Protein AF-0000000076750210 (afdb_homodimer)

InterPro domains:
  IPR011944 Steroid delta5-4-isomerase [TIGR02246] (4-129)
  IPR027843 Domain of unknown function DUF4440 [PF14534] (8-119)
  IPR032710 NTF2-like domain superfamily [SSF54427] (1-130)

Organism: NCBI:txid927661

Sequence (326 aa):
MDTDDQAITELFDRLKQAWTDNDAEEYGACFTEDSDYVSYDGTRAIGREPMQRAHDDLFRGVLVGSALVGEIESIRYLCPEVAVVHGTASVLMPWRSVLPKRRSSRQTLVVVRTSEGWRFTALHNGRVRPVAIPAPDSVPSRMARSMGSVARAVGIGRGAVPGMDTDDQAITELFDRLKQAWTDNDAEEYGACFTEDSDYVSYDGTRAIGREPMQRAHDDLFRGVLVGSALVGEIESIRYLCPEVAVVHGTASVLMPWRSVLPKRRSSRQTLVVVRTSEGWRFTALHNGRVRPVAIPAPDSVPSRMARSMGSVARAVGIGRGAVPG

Secondary structure (DSSP, 8-state):
--HHHHHHHHHHHHHHHHHHTT-HHHHHHTEEEEEEEE-TTS-EEESHHHHHHHHHHHHHTTTTT-EEEEEEEEEEEEETTEEEEEEEEEEE-TT-SS--GGG-EEEEEEEEEETTEEEEEEEEEEE----PPPPTTSHHHHHHHHHHHHHHHHT-SGGGS--/--HHHHHHHHHHHHHHHHHHTT-HHHHHHTEEEEEEEE-TTS-EEESHHHHHHHHHHHHHTTTTT-EEEEEEEEEEEEETTEEEEEEEEEEE-TT-SS--GGG-EEEEEEEEEETTEEEEEEEEEEE----PPPPTTSHHHHHHHHHHHHHHHHT-SGGGS--

Solvent-accessible surface area (backbone atoms only — not comparable to full-atom values): 16236 Å² total; per-residue (Å²): 123,60,71,64,56,50,53,51,51,50,48,52,51,48,38,31,46,18,44,37,66,51,34,28,67,59,35,32,65,46,36,36,69,78,14,37,42,31,40,55,32,33,48,72,30,78,21,28,63,59,44,25,52,53,44,39,41,35,30,64,4,66,43,33,68,19,32,47,46,69,49,79,74,46,79,47,72,81,48,99,49,33,32,44,33,36,29,40,39,32,68,34,44,29,68,32,57,64,71,58,76,85,55,31,24,30,34,45,33,34,35,34,60,50,98,90,42,71,27,35,42,32,36,40,32,10,42,44,56,76,72,86,74,70,49,42,84,32,68,66,12,49,49,35,46,51,46,33,53,50,17,60,73,70,72,45,17,50,84,63,50,79,129,123,60,72,64,56,50,53,51,49,50,46,52,50,48,37,31,47,17,44,37,66,51,32,29,66,59,35,32,67,44,36,36,70,77,13,37,41,31,41,54,31,33,48,71,29,79,21,26,62,60,44,23,51,54,44,38,42,36,28,63,3,65,43,36,68,19,31,48,47,69,49,79,74,47,79,46,72,80,48,100,50,33,30,44,33,36,30,40,38,33,68,36,45,27,67,33,59,63,72,57,75,83,54,30,24,31,34,47,31,34,36,35,60,49,99,92,42,72,26,36,41,31,38,39,31,12,43,44,54,77,72,87,76,68,49,42,86,33,70,68,13,49,48,35,47,52,47,34,52,51,17,60,73,71,71,47,18,50,83,62,50,78,129

Nearest PDB structures (foldseek):
  3cu3-assembly1_A-2  TM=7.709E-01  e=4.634E-14  Nostoc punctiforme PCC 73102
  4ovm-assembly1_A  TM=9.529E-01  e=3.655E-11  Streptomyces carzinostaticus subsp. neocarzinostaticus
  4i4k-assembly1_B  TM=9.149E-01  e=3.655E-11  Streptomyces globisporus C-1027
  4ovm-assembly4_G  TM=9.532E-01  e=4.561E-10  Streptomyces carzinostaticus subsp. neocarzinostaticus
  4ovm-assembly5_I  TM=9.377E-01  e=1.124E-09  Streptomyces carzinostaticus subsp. neocarzinostaticus

pLDDT: mean 93.05, std 11.16, range [31.69, 98.94]

Structure (mmCIF, N/CA/C/O backbone):
data_AF-0000000076750210-model_v1
#
loop_
_entity.id
_entity.type
_entity.pdbx_description
1 polymer 'DUF4440 domain-containing protein'
#
loop_
_atom_site.group_PDB
_atom_site.id
_atom_site.type_symbol
_atom_site.label_atom_id
_atom_site.label_alt_id
_atom_site.label_comp_id
_atom_site.label_asym_id
_atom_site.label_entity_id
_atom_site.label_seq_id
_atom_site.pdbx_PDB_ins_code
_atom_site.Cartn_x
_atom_site.Cartn_y
_atom_site.Cartn_z
_atom_site.occupancy
_atom_site.B_iso_or_equiv
_atom_site.auth_seq_id
_atom_site.auth_comp_id
_atom_site.auth_asym_id
_atom_site.auth_atom_id
_atom_site.pdbx_PDB_model_num
ATOM 1 N N . MET A 1 1 ? 19.422 3.504 19.438 1 53.78 1 MET A N 1
ATOM 2 C CA . MET A 1 1 ? 18.906 3.561 18.078 1 53.78 1 MET A CA 1
ATOM 3 C C . MET A 1 1 ? 19.953 4.102 17.109 1 53.78 1 MET A C 1
ATOM 5 O O . MET A 1 1 ? 20.688 5.039 17.438 1 53.78 1 MET A O 1
ATOM 9 N N . ASP A 1 2 ? 20.516 3.305 15.969 1 76.12 2 ASP A N 1
ATOM 10 C CA . ASP A 1 2 ? 21.422 3.799 14.93 1 76.12 2 ASP A CA 1
ATOM 11 C C . ASP A 1 2 ? 20.984 5.184 14.445 1 76.12 2 ASP A C 1
ATOM 13 O O . ASP A 1 2 ? 19.812 5.52 14.484 1 76.12 2 ASP A O 1
ATOM 17 N N . THR A 1 3 ? 21.922 6.039 14.5 1 89.25 3 THR A N 1
ATOM 18 C CA . THR A 1 3 ? 21.75 7.426 14.094 1 89.25 3 THR A CA 1
ATOM 19 C C . THR A 1 3 ? 20.781 7.523 12.906 1 89.25 3 THR A C 1
ATOM 21 O O . THR A 1 3 ? 19.922 8.406 12.867 1 89.25 3 THR A O 1
ATOM 24 N N . ASP A 1 4 ? 20.812 6.578 12.117 1 95.75 4 ASP A N 1
ATOM 25 C CA . ASP A 1 4 ? 19.938 6.609 10.945 1 95.75 4 ASP A CA 1
ATOM 26 C C . ASP A 1 4 ? 18.5 6.227 11.32 1 95.75 4 ASP A C 1
ATOM 28 O O . ASP A 1 4 ? 17.547 6.816 10.82 1 95.75 4 ASP A O 1
ATOM 32 N N . ASP A 1 5 ? 18.312 5.316 12.234 1 97.44 5 ASP A N 1
ATOM 33 C CA . ASP A 1 5 ? 16.984 4.961 12.719 1 97.44 5 ASP A CA 1
ATOM 34 C C . ASP A 1 5 ? 16.312 6.152 13.391 1 97.44 5 ASP A C 1
ATOM 36 O O . ASP A 1 5 ? 15.117 6.391 13.188 1 97.44 5 ASP A O 1
ATOM 40 N N . GLN A 1 6 ? 17 6.836 14.188 1 97.62 6 GLN A N 1
ATOM 41 C C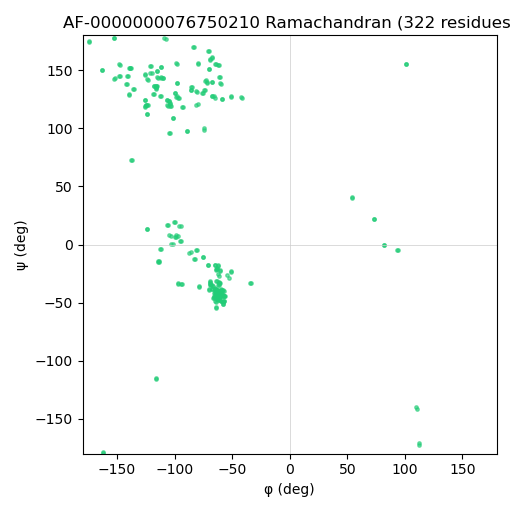A . GLN A 1 6 ? 16.469 8.016 14.859 1 97.62 6 GLN A CA 1
ATOM 42 C C . GLN A 1 6 ? 16.078 9.086 13.852 1 97.62 6 GLN A C 1
ATOM 44 O O . GLN A 1 6 ? 15.023 9.711 13.984 1 97.62 6 GLN A O 1
ATOM 49 N N . ALA A 1 7 ? 16.938 9.305 12.852 1 98.25 7 ALA A N 1
ATOM 50 C CA . ALA A 1 7 ? 16.656 10.32 11.828 1 98.25 7 ALA A CA 1
ATOM 51 C C . ALA A 1 7 ? 15.398 9.969 11.047 1 98.25 7 ALA A C 1
ATOM 53 O O . ALA A 1 7 ? 14.594 10.852 10.734 1 98.25 7 ALA A O 1
ATOM 54 N N . ILE A 1 8 ? 15.18 8.688 10.734 1 98.69 8 ILE A N 1
ATOM 55 C CA . ILE A 1 8 ? 14 8.242 10 1 98.69 8 ILE A CA 1
ATOM 56 C C . ILE A 1 8 ? 12.766 8.383 10.883 1 98.69 8 ILE A C 1
ATOM 58 O O . ILE A 1 8 ? 11.703 8.812 10.422 1 98.69 8 ILE A O 1
ATOM 62 N N . THR A 1 9 ? 12.922 8.07 12.172 1 98.56 9 THR A N 1
ATOM 63 C CA . THR A 1 9 ? 11.82 8.234 13.117 1 98.56 9 THR A CA 1
ATOM 64 C C . THR A 1 9 ? 11.43 9.703 13.242 1 98.56 9 THR A C 1
ATOM 66 O O . THR A 1 9 ? 10.242 10.031 13.266 1 98.56 9 THR A O 1
ATOM 69 N N . GLU A 1 10 ? 12.398 10.531 13.305 1 98.38 10 GLU A N 1
ATOM 70 C CA . GLU A 1 10 ? 12.133 11.969 13.375 1 98.38 10 GLU A CA 1
ATOM 71 C C . GLU A 1 10 ? 11.453 12.477 12.109 1 98.38 10 GLU A C 1
ATOM 73 O O . GLU A 1 10 ? 10.617 13.375 12.164 1 98.38 10 GLU A O 1
ATOM 78 N N . LEU A 1 11 ? 11.859 11.953 10.953 1 98.81 11 LEU A N 1
ATOM 79 C CA . LEU A 1 11 ? 11.195 12.281 9.695 1 98.81 11 LEU A CA 1
ATOM 80 C C . LEU A 1 11 ? 9.719 11.906 9.75 1 98.81 11 LEU A C 1
ATOM 82 O O . LEU A 1 11 ? 8.859 12.695 9.328 1 98.81 11 LEU A O 1
ATOM 86 N N . PHE A 1 12 ? 9.453 10.727 10.266 1 98.81 12 PHE A N 1
ATOM 87 C CA . PHE A 1 12 ? 8.07 10.281 10.398 1 98.81 12 PHE A CA 1
ATOM 88 C C . PHE A 1 12 ? 7.305 11.172 11.367 1 98.81 12 PHE A C 1
ATOM 90 O O . PHE A 1 12 ? 6.148 11.523 11.109 1 98.81 12 PHE A O 1
ATOM 97 N N . ASP A 1 13 ? 7.922 11.57 12.43 1 98.69 13 ASP A N 1
ATOM 98 C CA . ASP A 1 13 ? 7.309 12.477 13.391 1 98.69 13 ASP A CA 1
ATOM 99 C C . ASP A 1 13 ? 7.027 13.844 12.758 1 98.69 13 ASP A C 1
ATOM 101 O O . ASP A 1 13 ? 5.992 14.453 13.031 1 98.69 13 ASP A O 1
ATOM 105 N N . ARG A 1 14 ? 7.945 14.312 11.93 1 98.75 14 ARG A N 1
ATOM 106 C CA . ARG A 1 14 ? 7.742 15.57 11.219 1 98.75 14 ARG A CA 1
ATOM 107 C C . ARG A 1 14 ? 6.547 15.484 10.281 1 98.75 14 ARG A C 1
ATOM 109 O O . ARG A 1 14 ? 5.773 16.438 10.164 1 98.75 14 ARG A O 1
ATOM 116 N N . LEU A 1 15 ? 6.426 14.367 9.617 1 98.88 15 LEU A N 1
ATOM 117 C CA . LEU A 1 15 ? 5.285 14.148 8.734 1 98.88 15 LEU A CA 1
ATOM 118 C C . LEU A 1 15 ? 3.975 14.234 9.516 1 98.88 15 LEU A C 1
ATOM 120 O O . LEU A 1 15 ? 3.043 14.922 9.094 1 98.88 15 LEU A O 1
ATOM 124 N N . LYS A 1 16 ? 3.941 13.523 10.633 1 98.62 16 LYS A N 1
ATOM 125 C CA . LYS A 1 16 ? 2.748 13.531 11.477 1 98.62 16 LYS A CA 1
ATOM 126 C C . LYS A 1 16 ? 2.432 14.945 11.969 1 98.62 16 LYS A C 1
ATOM 128 O O . LYS A 1 16 ? 1.272 15.359 11.961 1 98.62 16 LYS A O 1
ATOM 133 N N . GLN A 1 17 ? 3.447 15.617 12.375 1 98.62 17 GLN A N 1
ATOM 134 C CA . GLN A 1 17 ? 3.254 16.969 12.883 1 98.62 17 GLN A CA 1
ATOM 135 C C . GLN A 1 17 ? 2.768 17.906 11.781 1 98.62 17 GLN A C 1
ATOM 137 O O . GLN A 1 17 ? 1.896 18.75 12.023 1 98.62 17 GLN A O 1
ATOM 142 N N . ALA A 1 18 ? 3.389 17.828 10.602 1 98.81 18 ALA A N 1
ATOM 143 C CA . ALA A 1 18 ? 2.969 18.656 9.484 1 98.81 18 ALA A CA 1
ATOM 144 C C . ALA A 1 18 ? 1.492 18.438 9.164 1 98.81 18 ALA A C 1
ATOM 146 O O . ALA A 1 18 ? 0.762 19.391 8.891 1 98.81 18 ALA A O 1
ATOM 147 N N . TRP A 1 19 ? 1.043 17.188 9.141 1 98.69 19 TRP A N 1
ATOM 148 C CA . TRP A 1 19 ? -0.373 16.875 8.961 1 98.69 19 TRP A CA 1
ATOM 149 C C . TRP A 1 19 ? -1.211 17.531 10.055 1 98.69 19 TRP A C 1
ATOM 151 O O . TRP A 1 19 ? -2.209 18.203 9.773 1 98.69 19 TRP A O 1
ATOM 161 N N . THR A 1 20 ? -0.804 17.312 11.266 1 97.81 20 THR A N 1
ATOM 162 C CA . THR A 1 20 ? -1.547 17.797 12.422 1 97.81 20 THR A CA 1
ATOM 163 C C . THR A 1 20 ? -1.638 19.312 12.414 1 97.81 20 THR A C 1
ATOM 165 O O . THR A 1 20 ? -2.643 19.891 12.844 1 97.81 20 THR A O 1
ATOM 168 N N . ASP A 1 21 ? -0.634 19.906 11.914 1 98.06 21 ASP A N 1
ATOM 169 C CA . ASP A 1 21 ? -0.621 21.359 11.773 1 98.06 21 ASP A CA 1
ATOM 170 C C . ASP A 1 21 ? -1.401 21.797 10.531 1 98.06 21 ASP A C 1
ATOM 172 O O . ASP A 1 21 ? -1.558 23 10.281 1 98.06 21 ASP A O 1
ATOM 176 N N . ASN A 1 22 ? -1.86 20.828 9.75 1 98.12 22 ASN A N 1
ATOM 177 C CA . ASN A 1 22 ? -2.52 21.078 8.477 1 98.12 22 ASN A CA 1
ATOM 178 C C . ASN A 1 22 ? -1.658 21.953 7.562 1 98.12 22 ASN A C 1
ATOM 180 O O . ASN A 1 22 ? -2.154 22.891 6.949 1 98.12 22 ASN A O 1
ATOM 184 N N . ASP A 1 23 ? -0.355 21.672 7.566 1 98.69 23 ASP A N 1
ATOM 185 C CA . ASP A 1 23 ? 0.646 22.391 6.781 1 98.69 23 ASP A CA 1
ATOM 186 C C . ASP A 1 23 ? 1.088 21.562 5.574 1 98.69 23 ASP A C 1
ATOM 188 O O . ASP A 1 23 ? 2.041 20.781 5.664 1 98.69 23 ASP A O 1
ATOM 192 N N . ALA A 1 24 ? 0.477 21.812 4.426 1 98.75 24 ALA A N 1
ATOM 193 C CA . ALA A 1 24 ? 0.713 21.016 3.227 1 98.75 24 ALA A CA 1
ATOM 194 C C . ALA A 1 24 ? 2.141 21.203 2.719 1 98.75 24 ALA A C 1
ATOM 196 O O . ALA A 1 24 ? 2.736 20.266 2.176 1 98.75 24 ALA A O 1
ATOM 197 N N . GLU A 1 25 ? 2.664 22.344 2.838 1 98.75 25 GLU A N 1
ATOM 198 C CA . GLU A 1 25 ? 4.027 22.609 2.387 1 98.75 25 GLU A CA 1
ATOM 199 C C . GLU A 1 25 ? 5.043 21.797 3.189 1 98.75 25 GLU A C 1
ATOM 201 O O . GLU A 1 25 ? 5.914 21.141 2.617 1 98.75 25 GLU A O 1
ATOM 206 N N . GLU A 1 26 ? 4.922 21.844 4.527 1 98.75 26 GLU A N 1
ATOM 207 C CA . GLU A 1 26 ? 5.816 21.062 5.375 1 98.75 26 GLU A CA 1
ATOM 208 C C . GLU A 1 26 ? 5.602 19.562 5.172 1 98.75 26 GLU A C 1
ATOM 210 O O . GLU A 1 26 ? 6.555 18.781 5.234 1 98.75 26 GLU A O 1
ATOM 215 N N . TYR A 1 27 ? 4.316 19.203 4.984 1 98.88 27 TYR A N 1
ATOM 216 C CA . TYR A 1 27 ? 4.023 17.797 4.68 1 98.88 27 TYR A CA 1
ATOM 217 C C . TYR A 1 27 ? 4.758 17.359 3.424 1 98.88 27 TYR A C 1
ATOM 219 O O . TYR A 1 27 ? 5.445 16.328 3.434 1 98.88 27 TYR A O 1
ATOM 227 N N . GLY A 1 28 ? 4.672 18.109 2.377 1 98.88 28 GLY A N 1
ATOM 228 C CA . GLY A 1 28 ? 5.352 17.828 1.125 1 98.88 28 GLY A CA 1
ATOM 229 C C . GLY A 1 28 ? 6.863 17.812 1.258 1 98.88 28 GLY A C 1
ATOM 230 O O . GLY A 1 28 ? 7.547 17.031 0.598 1 98.88 28 GLY A O 1
ATOM 231 N N . ALA A 1 29 ? 7.406 18.656 2.102 1 98.69 29 ALA A N 1
ATOM 232 C CA . ALA A 1 29 ? 8.844 18.812 2.271 1 98.69 29 ALA A CA 1
ATOM 233 C C . ALA A 1 29 ? 9.469 17.531 2.826 1 98.69 29 ALA A C 1
ATOM 235 O O . ALA A 1 29 ? 10.688 17.359 2.773 1 98.69 29 ALA A O 1
ATOM 236 N N . CYS A 1 30 ? 8.68 16.672 3.385 1 98.88 30 CYS A N 1
ATOM 237 C CA . CYS A 1 30 ? 9.172 15.406 3.902 1 98.88 30 CYS A CA 1
ATOM 238 C C . CYS A 1 30 ? 9.453 14.43 2.766 1 98.88 30 CYS A C 1
ATOM 240 O O . CYS A 1 30 ? 10.07 13.383 2.979 1 98.88 30 CYS A O 1
ATOM 242 N N . PHE A 1 31 ? 9.008 14.781 1.527 1 98.88 31 PHE A N 1
ATOM 243 C CA . PHE A 1 31 ? 9.094 13.875 0.387 1 98.88 31 PHE A CA 1
ATOM 244 C C . PHE A 1 31 ? 10.102 14.391 -0.636 1 98.88 31 PHE A C 1
ATOM 246 O O . PHE A 1 31 ? 10.367 15.586 -0.706 1 98.88 31 PHE A O 1
ATOM 253 N N . THR A 1 32 ? 10.695 13.484 -1.402 1 98.88 32 THR A N 1
ATOM 254 C CA . THR A 1 32 ? 11.492 13.891 -2.553 1 98.88 32 THR A CA 1
ATOM 255 C C . THR A 1 32 ? 10.609 14.5 -3.637 1 98.88 32 THR A C 1
ATOM 257 O O . THR A 1 32 ? 9.398 14.258 -3.67 1 98.88 32 THR A O 1
ATOM 260 N N . GLU A 1 33 ? 11.195 15.242 -4.531 1 98.44 33 GLU A N 1
ATOM 261 C CA . GLU A 1 33 ? 10.445 15.891 -5.602 1 98.44 33 GLU A CA 1
ATOM 262 C C . GLU A 1 33 ? 9.781 14.875 -6.516 1 98.44 33 GLU A C 1
ATOM 264 O O . GLU A 1 33 ? 8.68 15.102 -7.016 1 98.44 33 GLU A O 1
ATOM 269 N N . ASP A 1 34 ? 10.383 13.711 -6.691 1 98.38 34 ASP A N 1
ATOM 270 C CA . ASP A 1 34 ? 9.891 12.695 -7.617 1 98.38 34 ASP A CA 1
ATOM 271 C C . ASP A 1 34 ? 9.125 11.609 -6.875 1 98.38 34 ASP A C 1
ATOM 273 O O . ASP A 1 34 ? 8.969 10.492 -7.383 1 98.38 34 ASP A O 1
ATOM 277 N N . SER A 1 35 ? 8.672 11.867 -5.699 1 98.75 35 SER A N 1
ATOM 278 C CA . SER A 1 35 ? 8.023 10.875 -4.844 1 98.75 35 SER A CA 1
ATOM 279 C C . SER A 1 35 ? 6.746 10.344 -5.484 1 98.75 35 SER A C 1
ATOM 281 O O . SER A 1 35 ? 6.168 10.992 -6.359 1 98.75 35 SER A O 1
ATOM 283 N N . ASP A 1 36 ? 6.367 9.141 -5.113 1 98.62 36 ASP A N 1
ATOM 284 C CA . ASP A 1 36 ? 5.102 8.492 -5.434 1 98.62 36 ASP A CA 1
ATOM 285 C C . ASP A 1 36 ? 4.234 8.328 -4.188 1 98.62 36 ASP A C 1
ATOM 287 O O . ASP A 1 36 ? 4.688 7.773 -3.182 1 98.62 36 ASP A O 1
ATOM 291 N N . TYR A 1 37 ? 3.035 8.781 -4.277 1 98.75 37 TYR A N 1
ATOM 292 C CA . TYR A 1 37 ? 2.119 8.727 -3.143 1 98.75 37 TYR A CA 1
ATOM 293 C C . TYR A 1 37 ? 0.836 7.988 -3.514 1 98.75 37 TYR A C 1
ATOM 295 O O . TYR A 1 37 ? 0.043 8.484 -4.32 1 98.75 37 TYR A O 1
ATOM 303 N N . VAL A 1 38 ? 0.617 6.82 -2.924 1 98.75 38 VAL A N 1
ATOM 304 C CA . VAL A 1 38 ? -0.606 6.055 -3.133 1 98.75 38 VAL A CA 1
ATOM 305 C C . VAL A 1 38 ? -1.512 6.184 -1.909 1 98.75 38 VAL A C 1
ATOM 307 O O . VAL A 1 38 ? -1.136 5.781 -0.806 1 98.75 38 VAL A O 1
ATOM 310 N N . SER A 1 39 ? -2.705 6.672 -2.121 1 97.62 39 SER A N 1
ATOM 311 C CA . SER A 1 39 ? -3.678 6.891 -1.055 1 97.62 39 SER A CA 1
ATOM 312 C C . SER A 1 39 ? -4.449 5.613 -0.739 1 97.62 39 SER A C 1
ATOM 314 O O . SER A 1 39 ? -4.355 4.629 -1.476 1 97.62 39 SER A O 1
ATOM 316 N N . TYR A 1 40 ? -5.199 5.676 0.362 1 95.31 40 TYR A N 1
ATOM 317 C CA . TYR A 1 40 ? -5.941 4.52 0.853 1 95.31 40 TYR A CA 1
ATOM 318 C C . TYR A 1 40 ? -6.949 4.039 -0.182 1 95.31 40 TYR A C 1
ATOM 320 O O . TYR A 1 40 ? -7.371 2.881 -0.157 1 95.31 40 TYR A O 1
ATOM 328 N N . ASP A 1 41 ? -7.367 4.914 -1.1 1 95.56 41 ASP A N 1
ATOM 329 C CA . ASP A 1 41 ? -8.391 4.57 -2.084 1 95.56 41 ASP A CA 1
ATOM 330 C C . ASP A 1 41 ? -7.754 4.098 -3.391 1 95.56 41 ASP A C 1
ATOM 332 O O . ASP A 1 41 ? -8.445 3.949 -4.402 1 95.56 41 ASP A O 1
ATOM 336 N N . GLY A 1 42 ? -6.414 4.023 -3.406 1 96.62 42 GLY A N 1
ATOM 337 C CA . GLY A 1 42 ? -5.707 3.451 -4.543 1 96.62 42 GLY A CA 1
ATOM 338 C C . GLY A 1 42 ? -5.277 4.492 -5.559 1 96.62 42 GLY A C 1
ATOM 339 O O . GLY A 1 42 ? -4.605 4.168 -6.539 1 96.62 42 GLY A O 1
ATOM 340 N N . THR A 1 43 ? -5.652 5.746 -5.371 1 97 43 THR A N 1
ATOM 341 C CA . THR A 1 43 ? -5.18 6.793 -6.27 1 97 43 THR A CA 1
ATOM 342 C C . THR A 1 43 ? -3.688 7.047 -6.066 1 97 43 THR A C 1
ATOM 344 O O . THR A 1 43 ? -3.16 6.828 -4.973 1 97 43 THR A O 1
ATOM 347 N N . ARG A 1 44 ? -3.072 7.473 -7.129 1 98.19 44 ARG A N 1
ATOM 348 C CA . ARG A 1 44 ? -1.631 7.695 -7.109 1 98.19 44 ARG A CA 1
ATOM 349 C C . ARG A 1 44 ? -1.29 9.109 -7.566 1 98.19 44 ARG A C 1
ATOM 351 O O . ARG A 1 44 ? -1.747 9.555 -8.625 1 98.19 44 ARG A O 1
ATOM 358 N N . ALA A 1 45 ? -0.565 9.82 -6.719 1 98.31 45 ALA A N 1
ATOM 359 C CA . ALA A 1 45 ? 0.072 11.078 -7.117 1 98.31 45 ALA A CA 1
ATOM 360 C C . ALA A 1 45 ? 1.53 10.852 -7.504 1 98.31 45 ALA A C 1
ATOM 362 O O . ALA A 1 45 ? 2.295 10.25 -6.746 1 98.31 45 ALA A O 1
ATOM 363 N N . ILE A 1 46 ? 1.886 11.312 -8.719 1 98.38 46 ILE A N 1
ATOM 364 C CA . ILE A 1 46 ? 3.25 11.18 -9.219 1 98.38 46 ILE A CA 1
ATOM 365 C C . ILE A 1 46 ? 3.98 12.516 -9.07 1 98.38 46 ILE A C 1
ATOM 367 O O . ILE A 1 46 ? 3.668 13.484 -9.773 1 98.38 46 ILE A O 1
ATOM 371 N N . GLY A 1 47 ? 4.902 12.547 -8.141 1 98.5 47 GLY A N 1
ATOM 372 C CA . GLY A 1 47 ? 5.609 13.773 -7.812 1 98.5 47 GLY A CA 1
ATOM 373 C C . GLY A 1 47 ? 5.094 14.438 -6.555 1 98.5 47 GLY A C 1
ATOM 374 O O . GLY A 1 47 ? 3.92 14.289 -6.203 1 98.5 47 GLY A O 1
ATOM 375 N N . ARG A 1 48 ? 5.953 15.219 -5.918 1 98.69 48 ARG A N 1
ATOM 376 C CA . ARG A 1 48 ? 5.641 15.922 -4.68 1 98.69 48 ARG A CA 1
ATOM 377 C C . ARG A 1 48 ? 4.547 16.969 -4.906 1 98.69 48 ARG A C 1
ATOM 379 O O . ARG A 1 48 ? 3.637 17.109 -4.086 1 98.69 48 ARG A O 1
ATOM 386 N N . GLU A 1 49 ? 4.578 17.641 -5.961 1 98.5 49 GLU A N 1
ATOM 387 C CA . GLU A 1 49 ? 3.723 18.812 -6.176 1 98.5 49 GLU A CA 1
ATOM 388 C C . GLU A 1 49 ? 2.248 18.422 -6.203 1 98.5 49 GLU A C 1
ATOM 390 O O . GLU A 1 49 ? 1.436 18.984 -5.473 1 98.5 49 GLU A O 1
ATOM 395 N N . PRO A 1 50 ? 1.882 17.422 -7.078 1 98.44 50 PRO A N 1
ATOM 396 C CA . PRO A 1 50 ? 0.469 17.031 -7.047 1 98.44 50 PRO A CA 1
ATOM 397 C C . PRO A 1 50 ? 0.025 16.516 -5.68 1 98.44 50 PRO A C 1
ATOM 399 O O . PRO A 1 50 ? -1.102 16.781 -5.254 1 98.44 50 PRO A O 1
ATOM 402 N N . MET A 1 51 ? 0.816 15.797 -5.008 1 98.31 51 MET A N 1
ATOM 403 C CA . MET A 1 51 ? 0.505 15.297 -3.674 1 98.31 51 MET A CA 1
ATOM 404 C C . MET A 1 51 ? 0.31 16.453 -2.691 1 98.31 51 MET A C 1
ATOM 406 O O . MET A 1 51 ? -0.649 16.453 -1.918 1 98.31 51 MET A O 1
ATOM 410 N N . GLN A 1 52 ? 1.248 17.391 -2.723 1 98.69 52 GLN A N 1
ATOM 411 C CA . GLN A 1 52 ? 1.177 18.562 -1.839 1 98.69 52 GLN A CA 1
ATOM 412 C C . GLN A 1 52 ? -0.088 19.375 -2.098 1 98.69 52 GLN A C 1
ATOM 414 O O . GLN A 1 52 ? -0.76 19.797 -1.158 1 98.69 52 GLN A O 1
ATOM 419 N N . ARG A 1 53 ? -0.402 19.562 -3.332 1 98 53 ARG A N 1
ATOM 420 C CA . ARG A 1 53 ? -1.599 20.312 -3.695 1 98 53 ARG A CA 1
ATOM 421 C C . ARG A 1 53 ? -2.857 19.609 -3.193 1 98 53 ARG A C 1
ATOM 423 O O . ARG A 1 53 ? -3.77 20.266 -2.674 1 98 53 ARG A O 1
ATOM 430 N N . ALA A 1 54 ? -2.93 18.344 -3.422 1 97.38 54 ALA A N 1
ATOM 431 C CA . ALA A 1 54 ? -4.078 17.578 -2.943 1 97.38 54 ALA A CA 1
ATOM 432 C C . ALA A 1 54 ? -4.242 17.719 -1.434 1 97.38 54 ALA A C 1
ATOM 434 O O . ALA A 1 54 ? -5.355 17.922 -0.939 1 97.38 54 ALA A O 1
ATOM 435 N N . HIS A 1 55 ? -3.16 17.625 -0.687 1 98.25 55 HIS A N 1
ATOM 436 C CA . HIS A 1 55 ? -3.234 17.734 0.767 1 98.25 55 HIS A CA 1
ATOM 437 C C . HIS A 1 55 ? -3.584 19.156 1.199 1 98.25 55 HIS A C 1
ATOM 439 O O . HIS A 1 55 ? -4.258 19.344 2.213 1 98.25 55 HIS A O 1
ATOM 445 N N . ASP A 1 56 ? -3.096 20.109 0.444 1 98.25 56 ASP A N 1
ATOM 446 C CA . ASP A 1 56 ? -3.514 21.484 0.731 1 98.25 56 ASP A CA 1
ATOM 447 C C . ASP A 1 56 ? -5.031 21.609 0.658 1 98.25 56 ASP A C 1
ATOM 449 O O . ASP A 1 56 ? -5.656 22.172 1.562 1 98.25 56 ASP A O 1
ATOM 453 N N . ASP A 1 57 ? -5.605 21.094 -0.42 1 97 57 ASP A N 1
ATOM 454 C CA . ASP A 1 57 ? -7.059 21.125 -0.582 1 97 57 ASP A CA 1
ATOM 455 C C . ASP A 1 57 ? -7.754 20.391 0.562 1 97 57 ASP A C 1
ATOM 457 O O . ASP A 1 57 ? -8.75 20.875 1.105 1 97 57 ASP A O 1
ATOM 461 N N . LEU A 1 58 ? -7.27 19.266 0.925 1 97.5 58 LEU A N 1
ATOM 462 C CA . LEU A 1 58 ? -7.848 18.469 2 1 97.5 58 LEU A CA 1
ATOM 463 C C . LEU A 1 58 ? -7.781 19.203 3.328 1 97.5 58 LEU A C 1
ATOM 465 O O . LEU A 1 58 ? -8.766 19.25 4.07 1 97.5 58 LEU A O 1
ATOM 469 N N . PHE A 1 59 ? -6.641 19.797 3.621 1 97.69 59 PHE A N 1
ATOM 470 C CA . PHE A 1 59 ? -6.41 20.469 4.895 1 97.69 59 PHE A CA 1
ATOM 471 C C . PHE A 1 59 ? -7.258 21.734 5.004 1 97.69 59 PHE A C 1
ATOM 473 O O . PHE A 1 59 ? -7.672 22.109 6.098 1 97.69 59 PHE A O 1
ATOM 480 N N . ARG A 1 60 ? -7.492 22.359 3.898 1 96.31 60 ARG A N 1
ATOM 481 C CA . ARG A 1 60 ? -8.359 23.531 3.881 1 96.31 60 ARG A CA 1
ATOM 482 C C . ARG A 1 60 ? -9.828 23.141 3.838 1 96.31 60 ARG A C 1
ATOM 484 O O . ARG A 1 60 ? -10.711 23.984 3.947 1 96.31 60 ARG A O 1
ATOM 491 N N . GLY A 1 61 ? -10.086 21.891 3.578 1 96.31 61 GLY A N 1
ATOM 492 C CA . GLY A 1 61 ? -11.43 21.359 3.428 1 96.31 61 GLY A CA 1
ATOM 493 C C . GLY A 1 61 ? -11.789 20.328 4.477 1 96.31 61 GLY A C 1
ATOM 494 O O . GLY A 1 61 ? -11.758 20.609 5.676 1 96.31 61 GLY A O 1
ATOM 495 N N . VAL A 1 62 ? -12 19.141 4.078 1 94.62 62 VAL A N 1
ATOM 496 C CA . VAL A 1 62 ? -12.68 18.125 4.879 1 94.62 62 VAL A CA 1
ATOM 497 C C . VAL A 1 62 ? -11.773 17.688 6.027 1 94.62 62 VAL A C 1
ATOM 499 O O . VAL A 1 62 ? -12.242 17.109 7.008 1 94.62 62 VAL A O 1
ATOM 502 N N . LEU A 1 63 ? -10.492 17.953 5.941 1 96.12 63 LEU A N 1
ATOM 503 C CA . LEU A 1 63 ? -9.57 17.484 6.977 1 96.12 63 LEU A CA 1
ATOM 504 C C . LEU A 1 63 ? -9.117 18.656 7.852 1 96.12 63 LEU A C 1
ATOM 506 O O . LEU A 1 63 ? -8.133 18.531 8.594 1 96.12 63 LEU A O 1
ATOM 510 N N . VAL A 1 64 ? -9.805 19.734 7.801 1 95.69 64 VAL A N 1
ATOM 511 C CA . VAL A 1 64 ? -9.414 20.906 8.578 1 95.69 64 VAL A CA 1
ATOM 512 C C . VAL A 1 64 ? -9.367 20.562 10.062 1 95.69 64 VAL A C 1
ATOM 514 O O . VAL A 1 64 ? -10.312 19.969 10.594 1 95.69 64 VAL A O 1
ATOM 517 N N . GLY A 1 65 ? -8.195 20.828 10.68 1 94.62 65 GLY A N 1
ATOM 518 C CA . GLY A 1 65 ? -8.039 20.641 12.109 1 94.62 65 GLY A CA 1
ATOM 519 C C . GLY A 1 65 ? -7.758 19.203 12.5 1 94.62 65 GLY A C 1
ATOM 520 O O . GLY A 1 65 ? -7.59 18.891 13.68 1 94.62 65 GLY A O 1
ATOM 521 N N . SER A 1 66 ? -7.691 18.297 11.57 1 95.25 66 SER A N 1
ATOM 522 C CA . SER A 1 66 ? -7.426 16.891 11.867 1 95.25 66 SER A CA 1
ATOM 523 C C . SER A 1 66 ? -5.996 16.688 12.352 1 95.25 66 SER A C 1
ATOM 525 O O . SER A 1 66 ? -5.121 17.5 12.078 1 95.25 66 SER A O 1
ATOM 527 N N . ALA A 1 67 ? -5.789 15.578 13.031 1 96.12 67 ALA A N 1
ATOM 528 C CA . ALA A 1 67 ? -4.469 15.141 13.469 1 96.12 67 ALA A CA 1
ATOM 529 C C . ALA A 1 67 ? -4.133 13.766 12.898 1 96.12 67 ALA A C 1
ATOM 531 O O . ALA A 1 67 ? -5.027 12.945 12.664 1 96.12 67 ALA A O 1
ATOM 532 N N . LEU A 1 68 ? -2.871 13.617 12.672 1 96.81 68 LEU A N 1
ATOM 533 C CA . LEU A 1 68 ? -2.367 12.305 12.281 1 96.81 68 LEU A CA 1
ATOM 534 C C . LEU A 1 68 ? -1.649 11.633 13.445 1 96.81 68 LEU A C 1
ATOM 536 O O . LEU A 1 68 ? -0.727 12.203 14.031 1 96.81 68 LEU A O 1
ATOM 540 N N . VAL A 1 69 ? -2.131 10.461 13.758 1 95.62 69 VAL A N 1
ATOM 541 C CA . VAL A 1 69 ? -1.526 9.633 14.797 1 95.62 69 VAL A CA 1
ATOM 542 C C . VAL A 1 69 ? -1.021 8.32 14.188 1 95.62 69 VAL A C 1
ATOM 544 O O . VAL A 1 69 ? -1.678 7.738 13.32 1 95.62 69 VAL A O 1
ATOM 547 N N . GLY A 1 70 ? 0.175 7.977 14.625 1 95.5 70 GLY A N 1
ATOM 548 C CA . GLY A 1 70 ? 0.733 6.766 14.055 1 95.5 70 GLY A CA 1
ATOM 549 C C . GLY A 1 70 ? 2.047 6.352 14.688 1 95.5 70 GLY A C 1
ATOM 550 O O . GLY A 1 70 ? 2.547 7.031 15.594 1 95.5 70 GLY A O 1
ATOM 551 N N . GLU A 1 71 ? 2.512 5.215 14.266 1 96.81 71 GLU A N 1
ATOM 552 C CA . GLU A 1 71 ? 3.768 4.684 14.781 1 96.81 71 GLU A CA 1
ATOM 553 C C . GLU A 1 71 ? 4.504 3.869 13.727 1 96.81 71 GLU A C 1
ATOM 555 O O . GLU A 1 71 ? 3.879 3.318 12.812 1 96.81 71 GLU A O 1
ATOM 560 N N . ILE A 1 72 ? 5.812 3.799 13.922 1 98.5 72 ILE A N 1
ATOM 561 C CA . ILE A 1 72 ? 6.652 2.945 13.086 1 98.5 72 ILE A CA 1
ATOM 562 C C . ILE A 1 72 ? 6.672 1.528 13.648 1 98.5 72 ILE A C 1
ATOM 564 O O . ILE A 1 72 ? 6.859 1.338 14.859 1 98.5 72 ILE A O 1
ATOM 568 N N . GLU A 1 73 ? 6.484 0.577 12.758 1 98.25 73 GLU A N 1
ATOM 569 C CA . GLU A 1 73 ? 6.535 -0.829 13.148 1 98.25 73 GLU A CA 1
ATOM 570 C C . GLU A 1 73 ? 7.906 -1.432 12.859 1 98.25 73 GLU A C 1
ATOM 572 O O . GLU A 1 73 ? 8.359 -2.336 13.57 1 98.25 73 GLU A O 1
ATOM 577 N N . SER A 1 74 ? 8.562 -0.972 11.773 1 98.56 74 SER A N 1
ATOM 578 C CA . SER A 1 74 ? 9.859 -1.53 11.406 1 98.56 74 SER A CA 1
ATOM 579 C C . SER A 1 74 ? 10.594 -0.617 10.43 1 98.56 74 SER A C 1
ATOM 581 O O . SER A 1 74 ? 9.969 0.15 9.695 1 98.56 74 SER A O 1
ATOM 583 N N . ILE A 1 75 ? 11.844 -0.643 10.477 1 98.69 75 ILE A N 1
ATOM 584 C CA . ILE A 1 75 ? 12.773 -0.054 9.516 1 98.69 75 ILE A CA 1
ATOM 585 C C . ILE A 1 75 ? 13.742 -1.123 9.008 1 98.69 75 ILE A C 1
ATOM 587 O O . ILE A 1 75 ? 14.453 -1.751 9.797 1 98.69 75 ILE A O 1
ATOM 591 N N . ARG A 1 76 ? 13.742 -1.358 7.715 1 98.62 76 ARG A N 1
ATOM 592 C CA . ARG A 1 76 ? 14.641 -2.346 7.129 1 98.62 76 ARG A CA 1
ATOM 593 C C . ARG A 1 76 ? 15.469 -1.73 6.004 1 98.62 76 ARG A C 1
ATOM 595 O O . ARG A 1 76 ? 14.922 -1.32 4.977 1 98.62 76 ARG A O 1
ATOM 602 N N . TYR A 1 77 ? 16.734 -1.76 6.223 1 98.31 77 TYR A N 1
ATOM 603 C CA . TYR A 1 77 ? 17.641 -1.17 5.238 1 98.31 77 TYR A CA 1
ATOM 604 C C . TYR A 1 77 ? 17.875 -2.129 4.078 1 98.31 77 TYR A C 1
ATOM 606 O O . TYR A 1 77 ? 18.156 -3.311 4.293 1 98.31 77 TYR A O 1
ATOM 614 N N . LEU A 1 78 ? 17.734 -1.599 2.832 1 98.38 78 LEU A N 1
ATOM 615 C CA . LEU A 1 78 ? 18.031 -2.363 1.623 1 98.38 78 LEU A CA 1
ATOM 616 C C . LEU A 1 78 ? 19.453 -2.125 1.154 1 98.38 78 LEU A C 1
ATOM 618 O O . LEU A 1 78 ? 20.062 -2.994 0.519 1 98.38 78 LEU A O 1
ATOM 622 N N . CYS A 1 79 ? 19.906 -0.988 1.353 1 97 79 CYS A N 1
ATOM 623 C CA . CYS A 1 79 ? 21.281 -0.5 1.28 1 97 79 CYS A CA 1
ATOM 624 C C . CYS A 1 79 ? 21.484 0.699 2.199 1 97 79 CYS A C 1
ATOM 626 O O . CYS A 1 79 ? 20.547 1.146 2.859 1 97 79 CYS A O 1
ATOM 628 N N . PRO A 1 80 ? 22.672 1.245 2.303 1 95.62 80 PRO A N 1
ATOM 629 C CA . PRO A 1 80 ? 22.891 2.318 3.273 1 95.62 80 PRO A CA 1
ATOM 630 C C . PRO A 1 80 ? 22.047 3.555 2.99 1 95.62 80 PRO A C 1
ATOM 632 O O . PRO A 1 80 ? 21.75 4.328 3.906 1 95.62 80 PRO A O 1
ATOM 635 N N . GLU A 1 81 ? 21.516 3.691 1.762 1 97.31 81 GLU A N 1
ATOM 636 C CA . GLU A 1 81 ? 20.859 4.938 1.386 1 97.31 81 GLU A CA 1
ATOM 637 C C . GLU A 1 81 ? 19.359 4.73 1.197 1 97.31 81 GLU A C 1
ATOM 639 O O . GLU A 1 81 ? 18.625 5.676 0.889 1 97.31 81 GLU A O 1
ATOM 644 N N . VAL A 1 82 ? 18.922 3.504 1.315 1 98.75 82 VAL A N 1
ATOM 645 C CA . VAL A 1 82 ? 17.516 3.211 1.053 1 98.75 82 VAL A CA 1
ATOM 646 C C . VAL A 1 82 ? 16.984 2.275 2.129 1 98.75 82 VAL A C 1
ATOM 648 O O . VAL A 1 82 ? 17.609 1.273 2.469 1 98.75 82 VAL A O 1
ATOM 651 N N . ALA A 1 83 ? 15.82 2.561 2.668 1 98.81 83 ALA A N 1
ATOM 652 C CA . ALA A 1 83 ? 15.156 1.674 3.621 1 98.81 83 ALA A CA 1
ATOM 653 C C . ALA A 1 83 ? 13.656 1.602 3.354 1 98.81 83 ALA A C 1
ATOM 655 O O . ALA A 1 83 ? 13.078 2.518 2.762 1 98.81 83 ALA A O 1
ATOM 656 N N . VAL A 1 84 ? 13.07 0.508 3.697 1 98.94 84 VAL A N 1
ATOM 657 C CA . VAL A 1 84 ? 11.625 0.34 3.742 1 98.94 84 VAL A CA 1
ATOM 658 C C . VAL A 1 84 ? 11.133 0.475 5.18 1 98.94 84 VAL A C 1
ATOM 660 O O . VAL A 1 84 ? 11.688 -0.138 6.094 1 98.94 84 VAL A O 1
ATOM 663 N N . VAL A 1 85 ? 10.133 1.285 5.379 1 98.88 85 VAL A N 1
ATOM 664 C CA . VAL A 1 85 ? 9.531 1.525 6.684 1 98.88 85 VAL A CA 1
ATOM 665 C C . VAL A 1 85 ? 8.062 1.103 6.656 1 98.88 85 VAL A C 1
ATOM 667 O O . VAL A 1 85 ? 7.336 1.418 5.711 1 98.88 85 VAL A O 1
ATOM 670 N N . HIS A 1 86 ? 7.676 0.333 7.598 1 98.88 86 HIS A N 1
ATOM 671 C CA . HIS A 1 86 ? 6.258 0.047 7.801 1 98.88 86 HIS A CA 1
ATOM 672 C C . HIS A 1 86 ? 5.738 0.702 9.078 1 98.88 86 HIS A C 1
ATOM 674 O O . HIS A 1 86 ? 6.453 0.775 10.078 1 98.88 86 HIS A O 1
ATOM 680 N N . GLY A 1 87 ? 4.547 1.147 8.969 1 98.06 87 GLY A N 1
ATOM 681 C CA . GLY A 1 87 ? 3.885 1.739 10.125 1 98.06 87 GLY A CA 1
ATOM 682 C C . GLY A 1 87 ? 2.377 1.818 9.977 1 98.06 87 GLY A C 1
ATOM 683 O O . GLY A 1 87 ? 1.817 1.303 9 1 98.06 87 GLY A O 1
ATOM 684 N N . THR A 1 88 ? 1.751 2.361 10.984 1 97 88 THR A N 1
ATOM 685 C CA . THR A 1 88 ? 0.316 2.621 10.945 1 97 88 THR A CA 1
ATOM 686 C C . THR A 1 88 ? 0.031 4.105 11.141 1 97 88 THR A C 1
ATOM 688 O O . THR A 1 88 ? 0.852 4.832 11.703 1 97 88 THR A O 1
ATOM 691 N N . ALA A 1 89 ? -1.052 4.508 10.617 1 96.62 89 ALA A N 1
ATOM 692 C CA . ALA A 1 89 ? -1.505 5.887 10.75 1 96.62 89 ALA A CA 1
ATOM 693 C C . ALA A 1 89 ? -3.029 5.965 10.773 1 96.62 89 ALA A C 1
ATOM 695 O O . ALA A 1 89 ? -3.707 5.188 10.102 1 96.62 89 ALA A O 1
ATOM 696 N N . SER A 1 90 ? -3.516 6.871 11.531 1 95.94 90 SER A N 1
ATOM 697 C CA . SER A 1 90 ? -4.938 7.184 11.633 1 95.94 90 SER A CA 1
ATOM 698 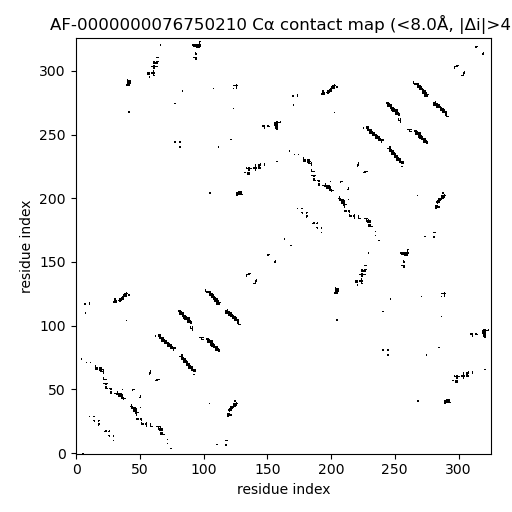C C . SER A 1 90 ? -5.168 8.688 11.75 1 95.94 90 SER A C 1
ATOM 700 O O . SER A 1 90 ? -4.352 9.398 12.336 1 95.94 90 SER A O 1
ATOM 702 N N . VAL A 1 91 ? -6.211 9.07 11.18 1 95.94 91 VAL A N 1
ATOM 703 C CA . VAL A 1 91 ? -6.57 10.484 11.234 1 95.94 91 VAL A CA 1
ATOM 704 C C . VAL A 1 91 ? -7.609 10.711 12.328 1 95.94 91 VAL A C 1
ATOM 706 O O . VAL A 1 91 ? -8.602 9.984 12.406 1 95.94 91 VAL A O 1
ATOM 709 N N . LEU A 1 92 ? -7.352 11.602 13.188 1 94.25 92 LEU A N 1
ATOM 710 C CA . LEU A 1 92 ? -8.258 12.016 14.258 1 94.25 92 LEU A CA 1
ATOM 711 C C . LEU A 1 92 ? -8.867 13.375 13.953 1 94.25 92 LEU A C 1
ATOM 713 O O . LEU A 1 92 ? -8.164 14.383 13.898 1 94.25 92 LEU A O 1
ATOM 717 N N . MET A 1 93 ? -10.164 13.43 13.852 1 93.38 93 MET A N 1
ATOM 718 C CA . MET A 1 93 ? -10.852 14.688 13.578 1 93.38 93 MET A CA 1
ATOM 719 C C . MET A 1 93 ? -10.977 15.523 14.844 1 93.38 93 MET A C 1
ATOM 721 O O . MET A 1 93 ? -11 14.977 15.953 1 93.38 93 MET A O 1
ATOM 725 N N . PRO A 1 94 ? -11.109 16.797 14.695 1 90.81 94 PRO A N 1
ATOM 726 C CA . PRO A 1 94 ? -11.078 17.672 15.867 1 90.81 94 PRO A CA 1
ATOM 727 C C . PRO A 1 94 ? -12.242 17.422 16.812 1 90.81 94 PRO A C 1
ATOM 729 O O . PRO A 1 94 ? -12.141 17.719 18.016 1 90.81 94 PRO A O 1
ATOM 732 N N . TRP A 1 95 ? -13.281 16.844 16.359 1 88.75 95 TRP A N 1
ATOM 733 C CA . TRP A 1 95 ? -14.461 16.641 17.203 1 88.75 95 TRP A CA 1
ATOM 734 C C . TRP A 1 95 ? -14.477 15.234 17.766 1 88.75 95 TRP A C 1
ATOM 736 O O . TRP A 1 95 ? -15.453 14.828 18.406 1 88.75 95 TRP A O 1
ATOM 746 N N . ARG A 1 96 ? -13.398 14.523 17.547 1 86.88 96 ARG A N 1
ATOM 747 C CA . ARG A 1 96 ? -13.273 13.172 18.078 1 86.88 96 ARG A CA 1
ATOM 748 C C . ARG A 1 96 ? -12.148 13.086 19.094 1 86.88 96 ARG A C 1
ATOM 750 O O . ARG A 1 96 ? -11.117 13.758 18.969 1 86.88 96 ARG A O 1
ATOM 757 N N . SER A 1 97 ? -12.359 12.156 20.062 1 84.19 97 SER A N 1
ATOM 758 C CA . SER A 1 97 ? -11.336 11.984 21.094 1 84.19 97 SER A CA 1
ATOM 759 C C . SER A 1 97 ? -10.672 10.617 20.984 1 84.19 97 SER A C 1
ATOM 761 O O . SER A 1 97 ? -9.617 10.383 21.594 1 84.19 97 SER A O 1
ATOM 763 N N . VAL A 1 98 ? -11.297 9.805 20.25 1 84.5 98 VAL A N 1
ATOM 764 C CA . VAL A 1 98 ? -10.773 8.453 20.094 1 84.5 98 VAL A CA 1
ATOM 765 C C . VAL A 1 98 ? -10.555 8.156 18.609 1 84.5 98 VAL A C 1
ATOM 767 O O . VAL A 1 98 ? -11.336 8.586 17.766 1 84.5 98 VAL A O 1
ATOM 770 N N . LEU A 1 99 ? -9.516 7.473 18.391 1 84.38 99 LEU A N 1
ATOM 771 C CA . LEU A 1 99 ? -9.25 7.051 17.016 1 84.38 99 LEU A CA 1
ATOM 772 C C . LEU A 1 99 ? -10.289 6.035 16.547 1 84.38 99 LEU A C 1
ATOM 774 O O . LEU A 1 99 ? -10.578 5.066 17.266 1 84.38 99 LEU A O 1
ATOM 778 N N . PRO A 1 100 ? -10.828 6.344 15.445 1 79.75 100 PRO A N 1
ATOM 779 C CA . PRO A 1 100 ? -11.75 5.336 14.922 1 79.75 100 PRO A CA 1
ATOM 780 C C . PRO A 1 100 ? -11.055 4.031 14.555 1 79.75 100 PRO A C 1
ATOM 782 O O . PRO A 1 100 ? -10.023 4.051 13.875 1 79.75 100 PRO A O 1
ATOM 785 N N . LYS A 1 101 ? -11.492 2.932 15.055 1 73.69 101 LYS A N 1
ATOM 786 C CA . LYS A 1 101 ? -10.859 1.634 14.836 1 73.69 101 LYS A CA 1
ATOM 787 C C . LYS A 1 101 ? -10.844 1.271 13.352 1 73.69 101 LYS A C 1
ATOM 789 O O . LYS A 1 101 ? -9.867 0.723 12.852 1 73.69 101 LYS A O 1
ATOM 794 N N . ARG A 1 102 ? -11.82 1.662 12.656 1 79.88 102 ARG A N 1
ATOM 795 C CA . ARG A 1 102 ? -11.977 1.162 11.297 1 79.88 102 ARG A CA 1
ATOM 796 C C . ARG A 1 102 ? -11.352 2.119 10.289 1 79.88 102 ARG A C 1
ATOM 798 O O . ARG A 1 102 ? -11.562 1.979 9.078 1 79.88 102 ARG A O 1
ATOM 805 N N . ARG A 1 103 ? -10.531 2.992 10.805 1 88 103 ARG A N 1
ATOM 806 C CA . ARG A 1 103 ? -9.945 3.959 9.883 1 88 103 ARG A CA 1
ATOM 807 C C . ARG A 1 103 ? -8.422 3.928 9.945 1 88 103 ARG A C 1
ATOM 809 O O . ARG A 1 103 ? -7.762 4.82 9.414 1 88 103 ARG A O 1
ATOM 816 N N . SER A 1 104 ? -7.93 2.91 10.555 1 94.62 104 SER A N 1
ATOM 817 C CA . SER A 1 104 ? -6.48 2.758 10.586 1 94.62 104 SER A CA 1
ATOM 818 C C . SER A 1 104 ? -5.934 2.365 9.219 1 94.62 104 SER A C 1
ATOM 820 O O . SER A 1 104 ? -6.543 1.568 8.508 1 94.62 104 SER A O 1
ATOM 822 N N . SER A 1 105 ? -4.824 2.943 8.875 1 97 105 SER A N 1
ATOM 823 C CA . SER A 1 105 ? -4.125 2.59 7.645 1 97 105 SER A CA 1
ATOM 824 C C . SER A 1 105 ? -2.754 1.993 7.938 1 97 105 SER A C 1
ATOM 826 O O . SER A 1 105 ? -2.064 2.434 8.859 1 97 105 SER A O 1
ATOM 828 N N . ARG A 1 106 ? -2.439 0.942 7.234 1 97.75 106 ARG A N 1
ATOM 829 C CA . ARG A 1 106 ? -1.052 0.502 7.141 1 97.75 106 ARG A CA 1
ATOM 830 C C . ARG A 1 106 ? -0.314 1.242 6.031 1 97.75 106 ARG A C 1
ATOM 832 O O . ARG A 1 106 ? -0.856 1.437 4.941 1 97.75 106 ARG A O 1
ATOM 839 N N . GLN A 1 107 ? 0.897 1.654 6.41 1 98.69 107 GLN A N 1
ATOM 840 C CA . GLN A 1 107 ? 1.718 2.371 5.441 1 98.69 107 GLN A CA 1
ATOM 841 C C . GLN A 1 107 ? 2.988 1.591 5.109 1 98.69 107 GLN A C 1
ATOM 843 O O . GLN A 1 107 ? 3.607 1.001 6 1 98.69 107 GLN A O 1
ATOM 848 N N . THR A 1 108 ? 3.309 1.495 3.861 1 98.94 108 THR A N 1
ATOM 849 C CA . THR A 1 108 ? 4.656 1.19 3.395 1 98.94 108 THR A CA 1
ATOM 850 C C . THR A 1 108 ? 5.348 2.449 2.879 1 98.94 108 THR A C 1
ATOM 852 O O . THR A 1 108 ? 4.836 3.119 1.978 1 98.94 108 THR A O 1
ATOM 855 N N . LEU A 1 109 ? 6.422 2.791 3.482 1 98.94 109 LEU A N 1
ATOM 856 C CA . LEU A 1 109 ? 7.219 3.947 3.086 1 98.94 109 LEU A CA 1
ATOM 857 C C . LEU A 1 109 ? 8.594 3.52 2.598 1 98.94 109 LEU A C 1
ATOM 859 O O . LEU A 1 109 ? 9.211 2.621 3.176 1 98.94 109 LEU A O 1
ATOM 863 N N . VAL A 1 110 ? 9.016 4.109 1.517 1 98.94 110 VAL A N 1
ATOM 864 C CA . VAL A 1 110 ? 10.398 3.986 1.074 1 98.94 110 VAL A CA 1
ATOM 865 C C . VAL A 1 110 ? 11.141 5.297 1.33 1 98.94 110 VAL A C 1
ATOM 867 O O . VAL A 1 110 ? 10.688 6.363 0.912 1 98.94 110 VAL A O 1
ATOM 870 N N . VAL A 1 111 ? 12.234 5.199 2.061 1 98.94 111 VAL A N 1
ATOM 871 C CA . VAL A 1 111 ? 13.008 6.391 2.393 1 98.94 111 VAL A CA 1
ATOM 872 C C . VAL A 1 111 ? 14.383 6.316 1.737 1 98.94 111 VAL A C 1
ATOM 874 O O . VAL A 1 111 ? 14.961 5.234 1.613 1 98.94 111 VAL A O 1
ATOM 877 N N . VAL A 1 112 ? 14.836 7.461 1.306 1 98.88 112 VAL A N 1
ATOM 878 C CA . VAL A 1 112 ? 16.156 7.582 0.69 1 98.88 112 VAL A CA 1
ATOM 879 C C . VAL A 1 112 ? 16.969 8.656 1.412 1 98.88 112 VAL A C 1
ATOM 881 O O . VAL A 1 112 ? 16.406 9.641 1.901 1 98.88 112 VAL A O 1
ATOM 884 N N . ARG A 1 113 ? 18.203 8.445 1.497 1 98.31 113 ARG A N 1
ATOM 885 C CA . ARG A 1 113 ? 19.125 9.461 2.006 1 98.31 113 ARG A CA 1
ATOM 886 C C . ARG A 1 113 ? 19.453 10.484 0.928 1 98.31 113 ARG A C 1
ATOM 888 O O . ARG A 1 113 ? 19.922 10.125 -0.158 1 98.31 113 ARG A O 1
ATOM 895 N N . THR A 1 114 ? 19.172 11.719 1.164 1 97.81 114 THR A N 1
ATOM 896 C CA . THR A 1 114 ? 19.531 12.812 0.281 1 97.81 114 THR A CA 1
ATOM 897 C C . THR A 1 114 ? 20.641 13.672 0.912 1 97.81 114 THR A C 1
ATOM 899 O O . THR A 1 114 ? 21.062 13.414 2.041 1 97.81 114 THR A O 1
ATOM 902 N N . SER A 1 115 ? 21.109 14.656 0.226 1 96.62 115 SER A N 1
ATOM 903 C CA . SER A 1 115 ? 22.109 15.57 0.765 1 96.62 115 SER A CA 1
ATOM 904 C C . SER A 1 115 ? 21.562 16.344 1.958 1 96.62 115 SER A C 1
ATOM 906 O O . SER A 1 115 ? 22.328 16.797 2.812 1 96.62 115 SER A O 1
ATOM 908 N N . GLU A 1 116 ? 20.266 16.453 2.121 1 96.44 116 GLU A N 1
ATOM 909 C CA . GLU A 1 116 ? 19.625 17.219 3.189 1 96.44 116 GLU A CA 1
ATOM 910 C C . GLU A 1 116 ? 19.062 16.297 4.273 1 96.44 116 GLU A C 1
ATOM 912 O O . GLU A 1 116 ? 18.375 16.734 5.188 1 96.44 116 GLU A O 1
ATOM 917 N N . GLY A 1 117 ? 19.406 14.992 4.141 1 97.69 117 GLY A N 1
ATOM 918 C CA . GLY A 1 117 ? 18.906 14.008 5.086 1 97.69 117 GLY A CA 1
ATOM 919 C C . GLY A 1 117 ? 17.922 13.031 4.461 1 97.69 117 GLY A C 1
ATOM 920 O O . GLY A 1 117 ? 17.766 13 3.238 1 97.69 117 GLY A O 1
ATOM 921 N N . TRP A 1 118 ? 17.281 12.234 5.281 1 98.69 118 TRP A N 1
ATOM 922 C CA . TRP A 1 118 ? 16.344 11.219 4.816 1 98.69 118 TRP A CA 1
ATOM 923 C C . TRP A 1 118 ? 15.039 11.852 4.352 1 98.69 118 TRP A C 1
ATOM 925 O O . TRP A 1 118 ? 14.555 12.805 4.965 1 98.69 118 TRP A O 1
ATOM 935 N N . ARG A 1 119 ? 14.461 11.344 3.266 1 98.94 119 ARG A N 1
ATOM 936 C CA . ARG A 1 119 ? 13.164 11.734 2.742 1 98.94 119 ARG A CA 1
ATOM 937 C C . ARG A 1 119 ? 12.359 10.523 2.291 1 98.94 119 ARG A C 1
ATOM 939 O O . ARG A 1 119 ? 12.938 9.492 1.922 1 98.94 119 ARG A O 1
ATOM 946 N N . PHE A 1 120 ? 11.078 10.664 2.357 1 98.94 120 PHE A N 1
ATOM 947 C CA . PHE A 1 120 ? 10.227 9.656 1.731 1 98.94 120 PHE A CA 1
ATOM 948 C C . PHE A 1 120 ? 10.25 9.797 0.214 1 98.94 120 PHE A C 1
ATOM 950 O O . PHE A 1 120 ? 10.148 10.898 -0.317 1 98.94 120 PHE A O 1
ATOM 957 N N . THR A 1 121 ? 10.414 8.703 -0.48 1 98.94 121 THR A N 1
ATOM 958 C CA . THR A 1 121 ? 10.375 8.75 -1.938 1 98.94 121 THR A CA 1
ATOM 959 C C . THR A 1 121 ? 9.172 7.973 -2.471 1 98.94 121 THR A C 1
ATOM 961 O O . THR A 1 121 ? 8.805 8.109 -3.639 1 98.94 121 THR A O 1
ATOM 964 N N . ALA A 1 122 ? 8.531 7.168 -1.663 1 98.94 122 ALA A N 1
ATOM 965 C CA . ALA A 1 122 ? 7.277 6.496 -1.981 1 98.94 122 ALA A CA 1
ATOM 966 C C . ALA A 1 122 ? 6.473 6.211 -0.716 1 98.94 122 ALA A C 1
ATOM 968 O O . ALA A 1 122 ? 7.043 5.922 0.338 1 98.94 122 ALA A O 1
ATOM 969 N N . LEU A 1 123 ? 5.254 6.309 -0.73 1 98.94 123 LEU A N 1
ATOM 970 C CA . LEU A 1 123 ? 4.324 5.969 0.341 1 98.94 123 LEU A CA 1
ATOM 971 C C . LEU A 1 123 ? 3.08 5.285 -0.216 1 98.94 123 LEU A C 1
ATOM 973 O O . LEU A 1 123 ? 2.51 5.738 -1.211 1 98.94 123 LEU A O 1
ATOM 977 N N . HIS A 1 124 ? 2.707 4.191 0.29 1 98.94 124 HIS A N 1
ATOM 978 C CA . HIS A 1 124 ? 1.477 3.479 -0.036 1 98.94 124 HIS A CA 1
ATOM 979 C C . HIS A 1 124 ? 0.631 3.24 1.21 1 98.94 124 HIS A C 1
ATOM 981 O O . HIS A 1 124 ? 1.076 2.58 2.15 1 98.94 124 HIS A O 1
ATOM 987 N N . ASN A 1 125 ? -0.588 3.785 1.189 1 98.38 125 ASN A N 1
ATOM 988 C CA . ASN A 1 125 ? -1.556 3.566 2.26 1 98.38 125 ASN A CA 1
ATOM 989 C C . ASN A 1 125 ? -2.545 2.459 1.904 1 98.38 125 ASN A C 1
ATOM 991 O O . ASN A 1 125 ? -2.973 2.35 0.754 1 98.38 125 ASN A O 1
ATOM 995 N N . GLY A 1 126 ? -2.812 1.681 2.881 1 96.5 126 GLY A N 1
ATOM 996 C CA . GLY A 1 126 ? -3.898 0.721 2.777 1 96.5 126 GLY A CA 1
ATOM 997 C C . GLY A 1 126 ? -4.68 0.561 4.066 1 96.5 126 GLY A C 1
ATOM 998 O O . GLY A 1 126 ? -4.094 0.494 5.148 1 96.5 126 GLY A O 1
ATOM 999 N N . ARG A 1 127 ? -6.023 0.482 3.967 1 95.94 127 ARG A N 1
ATOM 1000 C CA . ARG A 1 127 ? -6.836 0.335 5.168 1 95.94 127 ARG A CA 1
ATOM 1001 C C . ARG A 1 127 ? -6.605 -1.023 5.824 1 95.94 127 ARG A C 1
ATOM 1003 O O . ARG A 1 127 ? -6.48 -2.037 5.133 1 95.94 127 ARG A O 1
ATOM 1010 N N . VAL A 1 128 ? -6.562 -0.977 7.121 1 95.94 128 VAL A N 1
ATOM 1011 C CA . VAL A 1 128 ? -6.473 -2.221 7.879 1 95.94 128 VAL A CA 1
ATOM 1012 C C . VAL A 1 128 ? -7.875 -2.748 8.172 1 95.94 128 VAL A C 1
ATOM 1014 O O . VAL A 1 128 ? -8.523 -2.309 9.133 1 95.94 128 VAL A O 1
ATOM 1017 N N . ARG A 1 129 ? -8.312 -3.637 7.406 1 94.31 129 ARG A N 1
ATOM 1018 C CA . ARG A 1 129 ? -9.594 -4.324 7.512 1 94.31 129 ARG A CA 1
ATOM 1019 C C . ARG A 1 129 ? -9.438 -5.816 7.242 1 94.31 129 ARG A C 1
ATOM 1021 O O . ARG A 1 129 ? -9.883 -6.316 6.207 1 94.31 129 ARG A O 1
ATOM 1028 N N . PRO A 1 130 ? -8.844 -6.488 8.195 1 92.88 130 PRO A N 1
ATOM 1029 C CA . PRO A 1 130 ? -8.492 -7.891 7.953 1 92.88 130 PRO A CA 1
ATOM 1030 C C . PRO A 1 130 ? -9.711 -8.758 7.645 1 92.88 130 PRO A C 1
ATOM 1032 O O . PRO A 1 130 ? -10.781 -8.562 8.227 1 92.88 130 PRO A O 1
ATOM 1035 N N . VAL A 1 131 ? -9.539 -9.609 6.707 1 89.44 131 VAL A N 1
ATOM 1036 C CA . VAL A 1 131 ? -10.578 -10.57 6.332 1 89.44 131 VAL A CA 1
ATOM 1037 C C . VAL A 1 131 ? -10.133 -11.984 6.711 1 89.44 131 VAL A C 1
ATOM 1039 O O . VAL A 1 131 ? -8.945 -12.305 6.645 1 89.44 131 VAL A O 1
ATOM 1042 N N . ALA A 1 132 ? -11.023 -12.758 7.105 1 87.88 132 ALA A N 1
ATOM 1043 C CA . ALA A 1 132 ? -10.727 -14.156 7.402 1 87.88 132 ALA A CA 1
ATOM 1044 C C . ALA A 1 132 ? -10.57 -14.969 6.117 1 87.88 132 ALA A C 1
ATOM 1046 O O . ALA A 1 132 ? -11.398 -14.867 5.207 1 87.88 132 ALA A O 1
ATOM 1047 N N . ILE A 1 133 ? -9.523 -15.703 6.051 1 87.25 133 ILE A N 1
ATOM 1048 C CA . ILE A 1 133 ? -9.305 -16.609 4.93 1 87.25 133 ILE A CA 1
ATOM 1049 C C . ILE A 1 133 ? -9.836 -18 5.273 1 87.25 133 ILE A C 1
ATOM 1051 O O . ILE A 1 133 ? -9.344 -18.641 6.203 1 87.25 133 ILE A O 1
ATOM 1055 N N . PRO A 1 134 ? -10.805 -18.453 4.508 1 90.5 134 PRO A N 1
ATOM 1056 C CA . PRO A 1 134 ? -11.297 -19.812 4.77 1 90.5 134 PRO A CA 1
ATOM 1057 C C . PRO A 1 134 ? -10.219 -20.875 4.605 1 90.5 134 PRO A C 1
ATOM 1059 O O . PRO A 1 134 ? -9.367 -20.766 3.717 1 90.5 134 PRO A O 1
ATOM 1062 N N . ALA A 1 135 ? -10.312 -21.828 5.426 1 92.69 135 ALA A N 1
ATOM 1063 C CA . ALA A 1 135 ? -9.383 -22.953 5.32 1 92.69 135 ALA A CA 1
ATOM 1064 C C . ALA A 1 135 ? -9.57 -23.703 4.008 1 92.69 135 ALA A C 1
ATOM 1066 O O . ALA A 1 135 ? -10.672 -23.719 3.447 1 92.69 135 ALA A O 1
ATOM 1067 N N . PRO A 1 136 ? -8.539 -24.359 3.582 1 93.19 136 PRO A N 1
ATOM 1068 C CA . PRO A 1 136 ? -8.633 -25.062 2.309 1 93.19 136 PRO A CA 1
ATOM 1069 C C . PRO A 1 136 ? -9.703 -26.156 2.324 1 93.19 136 PRO A C 1
ATOM 1071 O O . PRO A 1 136 ? -10.227 -26.531 1.271 1 93.19 136 PRO A O 1
ATOM 1074 N N . ASP A 1 137 ? -10 -26.656 3.441 1 93.06 137 ASP A N 1
ATOM 1075 C CA . ASP A 1 137 ? -10.984 -27.734 3.527 1 93.06 137 ASP A CA 1
ATOM 1076 C C . ASP A 1 137 ? -12.352 -27.188 3.941 1 93.06 137 ASP A C 1
ATOM 1078 O O . ASP A 1 137 ? -13.305 -27.953 4.129 1 93.06 137 ASP A O 1
ATOM 1082 N N . SER A 1 138 ? -12.469 -25.938 4.027 1 93.06 138 SER A N 1
ATOM 1083 C CA . SER A 1 138 ? -13.734 -25.297 4.395 1 93.06 138 SER A CA 1
ATOM 1084 C C . SER A 1 138 ? -14.766 -25.422 3.279 1 93.06 138 SER A C 1
ATOM 1086 O O . SER A 1 138 ? -14.414 -25.75 2.143 1 93.06 138 SER A O 1
ATOM 1088 N N . VAL A 1 139 ? -16.016 -25.141 3.572 1 92.38 139 VAL A N 1
ATOM 1089 C CA . VAL A 1 139 ? -17.109 -25.219 2.623 1 92.38 139 VAL A CA 1
ATOM 1090 C C . VAL A 1 139 ? -16.906 -24.234 1.483 1 92.38 139 VAL A C 1
ATOM 1092 O O . VAL A 1 139 ? -16.969 -24.594 0.309 1 92.38 139 VAL A O 1
ATOM 1095 N N . PRO A 1 140 ? -16.531 -23 1.771 1 91.31 140 PRO A N 1
ATOM 1096 C CA . PRO A 1 140 ? -16.266 -22.062 0.67 1 91.31 140 PRO A CA 1
ATOM 1097 C C . PRO A 1 140 ? -15.156 -22.562 -0.263 1 91.31 140 PRO A C 1
ATOM 1099 O O . PRO A 1 140 ? -15.242 -22.375 -1.479 1 91.31 140 PRO A O 1
ATOM 1102 N N . SER A 1 141 ? -14.234 -23.078 0.291 1 93.12 141 SER A N 1
ATOM 1103 C CA . SER A 1 141 ? -13.133 -23.594 -0.513 1 93.12 141 SER A CA 1
ATOM 1104 C C . SER A 1 141 ? -13.586 -24.75 -1.4 1 93.12 141 SER A C 1
ATOM 1106 O O . SER A 1 141 ? -13.195 -24.828 -2.566 1 93.12 141 SER A O 1
ATOM 1108 N N . ARG A 1 142 ? -14.359 -25.609 -0.885 1 93.38 142 ARG A N 1
ATOM 1109 C CA . ARG A 1 142 ? -14.898 -26.719 -1.669 1 93.38 142 ARG A CA 1
ATOM 1110 C C . ARG A 1 142 ? -15.805 -26.219 -2.785 1 93.38 142 ARG A C 1
ATOM 1112 O O . ARG A 1 142 ? -15.789 -26.75 -3.896 1 93.38 142 ARG A O 1
ATOM 1119 N N . MET A 1 143 ? -16.5 -25.281 -2.43 1 92.88 143 MET A N 1
ATOM 1120 C CA . MET A 1 143 ? -17.375 -24.688 -3.43 1 92.88 143 MET A CA 1
ATOM 1121 C C . MET A 1 143 ? -16.562 -24.078 -4.574 1 92.88 143 MET A C 1
ATOM 1123 O O . MET A 1 143 ? -16.922 -24.234 -5.742 1 92.88 143 MET A O 1
ATOM 1127 N N . ALA A 1 144 ? -15.562 -23.406 -4.238 1 91.56 144 ALA A N 1
ATOM 1128 C CA . ALA A 1 144 ? -14.703 -22.812 -5.258 1 91.56 144 ALA A CA 1
ATOM 1129 C C . ALA A 1 144 ? -14.125 -23.891 -6.176 1 91.56 144 ALA A C 1
ATOM 1131 O O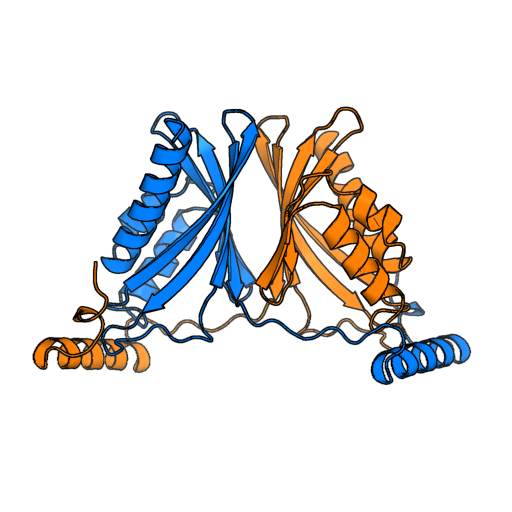 . ALA A 1 144 ? -14.094 -23.734 -7.398 1 91.56 144 ALA A O 1
ATOM 1132 N N . ARG A 1 145 ? -13.719 -24.938 -5.652 1 92.12 145 ARG A N 1
ATOM 1133 C CA . ARG A 1 145 ? -13.18 -26.047 -6.43 1 92.12 145 ARG A CA 1
ATOM 1134 C C . ARG A 1 145 ? -14.227 -26.609 -7.387 1 92.12 145 ARG A C 1
ATOM 1136 O O . ARG A 1 145 ? -13.938 -26.859 -8.555 1 92.12 145 ARG A O 1
ATOM 1143 N N . SER A 1 146 ? -15.344 -26.797 -6.883 1 92.25 146 SER A N 1
ATOM 1144 C CA . SER A 1 146 ? -16.422 -27.344 -7.691 1 92.25 146 SER A CA 1
ATOM 1145 C C . SER A 1 146 ? -16.797 -26.406 -8.828 1 92.25 146 SER A C 1
ATOM 1147 O O . SER A 1 146 ? -16.953 -26.828 -9.977 1 92.25 146 SER A O 1
ATOM 1149 N N . MET A 1 147 ? -16.875 -25.203 -8.508 1 90.88 147 MET A N 1
ATOM 1150 C CA . MET A 1 147 ? -17.219 -24.203 -9.523 1 90.88 147 MET A CA 1
ATOM 1151 C C . MET A 1 147 ? -16.156 -24.141 -10.609 1 90.88 147 MET A C 1
ATOM 1153 O O . MET A 1 147 ? -16.469 -24.031 -11.789 1 90.88 147 MET A O 1
ATOM 1157 N N . GLY A 1 148 ? -14.969 -24.188 -10.18 1 89.5 148 GLY A N 1
ATOM 1158 C CA . GLY A 1 148 ? -13.875 -24.219 -11.141 1 89.5 148 GLY A CA 1
ATOM 1159 C C . GLY A 1 148 ? -13.914 -25.422 -12.062 1 89.5 148 GLY A C 1
ATOM 1160 O O . GLY A 1 148 ? -13.68 -25.297 -13.266 1 89.5 148 GLY A O 1
ATOM 1161 N N . SER A 1 149 ? -14.164 -26.531 -11.492 1 89.06 149 SER A N 1
ATOM 1162 C CA . SER A 1 149 ? -14.258 -27.766 -12.273 1 89.06 149 SER A CA 1
ATOM 1163 C C . SER A 1 149 ? -15.398 -27.688 -13.281 1 89.06 149 SER A C 1
ATOM 1165 O O . SER A 1 149 ? -15.242 -28.109 -14.43 1 89.06 149 SER A O 1
ATOM 1167 N N . VAL A 1 150 ? -16.438 -27.141 -12.844 1 89.12 150 VAL A N 1
ATOM 1168 C CA . VAL A 1 150 ? -17.594 -27 -13.711 1 89.12 150 VAL A CA 1
ATOM 1169 C C . VAL A 1 150 ? -17.281 -26.047 -14.859 1 89.12 150 VAL A C 1
ATOM 1171 O O . VAL A 1 150 ? -17.578 -26.328 -16.016 1 89.12 150 VAL A O 1
ATOM 1174 N N . ALA A 1 151 ? -16.719 -25 -14.547 1 88.94 151 ALA A N 1
ATOM 1175 C CA . ALA A 1 151 ? -16.344 -24.016 -15.555 1 88.94 151 ALA A CA 1
ATOM 1176 C C . ALA A 1 151 ? -15.43 -24.625 -16.609 1 88.94 151 ALA A C 1
ATOM 1178 O O . ALA A 1 151 ? -15.609 -24.375 -17.812 1 88.94 151 ALA A O 1
ATOM 1179 N N . ARG A 1 152 ? -14.555 -25.422 -16.203 1 84.38 152 ARG A N 1
ATOM 1180 C CA . ARG A 1 152 ? -13.617 -26.078 -17.125 1 84.38 152 ARG A CA 1
ATOM 1181 C C . ARG A 1 152 ? -14.344 -27.062 -18.016 1 84.38 152 ARG A C 1
ATOM 1183 O O . ARG A 1 152 ? -14.07 -27.141 -19.219 1 84.38 152 ARG A O 1
ATOM 1190 N N . ALA A 1 153 ? -15.219 -27.672 -17.438 1 87.31 153 ALA A N 1
ATOM 1191 C CA . ALA A 1 153 ? -15.953 -28.703 -18.156 1 87.31 153 ALA A CA 1
ATOM 1192 C C . ALA A 1 153 ? -16.828 -28.078 -19.25 1 87.31 153 ALA A C 1
ATOM 1194 O O . ALA A 1 153 ? -16.984 -28.656 -20.328 1 87.31 153 ALA A O 1
ATOM 1195 N N . VAL A 1 154 ? -17.312 -26.984 -18.984 1 87.25 154 VAL A N 1
ATOM 1196 C CA . VAL A 1 154 ? -18.281 -26.406 -19.922 1 87.25 154 VAL A CA 1
ATOM 1197 C C . VAL A 1 154 ? -17.594 -25.328 -20.781 1 87.25 154 VAL A C 1
ATOM 1199 O O . VAL A 1 154 ? -18.219 -24.734 -21.641 1 87.25 154 VAL A O 1
ATOM 1202 N N . GLY A 1 155 ? -16.281 -25.109 -20.547 1 79.06 155 GLY A N 1
ATOM 1203 C CA . GLY A 1 155 ? -15.477 -24.203 -21.359 1 79.06 155 GLY A CA 1
ATOM 1204 C C . GLY A 1 155 ? -15.781 -22.734 -21.109 1 79.06 155 GLY A C 1
ATOM 1205 O O . GLY A 1 155 ? -15.703 -21.922 -22.031 1 79.06 155 GLY A O 1
ATOM 1206 N N . ILE A 1 156 ? -16.344 -22.453 -19.969 1 76.56 156 ILE A N 1
ATOM 1207 C CA . ILE A 1 156 ? -16.625 -21.062 -19.625 1 76.56 156 ILE A CA 1
ATOM 1208 C C . ILE A 1 156 ? -15.523 -20.516 -18.719 1 76.56 156 ILE A C 1
ATOM 1210 O O . ILE A 1 156 ? -14.758 -21.297 -18.141 1 76.56 156 ILE A O 1
ATOM 1214 N N . GLY A 1 157 ? -15.273 -19.156 -18.672 1 68.94 157 GLY A N 1
ATOM 1215 C CA . GLY A 1 157 ? -14.391 -18.516 -17.703 1 68.94 157 GLY A CA 1
ATOM 1216 C C . GLY A 1 157 ? -13.109 -17.984 -18.328 1 68.94 157 GLY A C 1
ATOM 1217 O O . GLY A 1 157 ? -13.133 -17.391 -19.406 1 68.94 157 GLY A O 1
ATOM 1218 N N . ARG A 1 158 ? -11.922 -18.156 -17.516 1 66.06 158 ARG A N 1
ATOM 1219 C CA . ARG A 1 158 ? -10.633 -17.531 -17.781 1 66.06 158 ARG A CA 1
ATOM 1220 C C . ARG A 1 158 ? -10.172 -17.812 -19.203 1 66.06 158 ARG A C 1
ATOM 1222 O O . ARG A 1 158 ? -9.242 -17.172 -19.703 1 66.06 158 ARG A O 1
ATOM 1229 N N . GLY A 1 159 ? -10.555 -18.875 -19.75 1 54 159 GLY A N 1
ATOM 1230 C CA . GLY A 1 159 ? -10.156 -19.203 -21.109 1 54 159 GLY A CA 1
ATOM 1231 C C . GLY A 1 159 ? -10.406 -18.078 -22.094 1 54 159 GLY A C 1
ATOM 1232 O O . GLY A 1 159 ? -9.938 -18.125 -23.234 1 54 159 GLY A O 1
ATOM 1233 N N . ALA A 1 160 ? -11.305 -17.312 -21.656 1 47.75 160 ALA A N 1
ATOM 1234 C CA . ALA A 1 160 ? -11.695 -16.312 -22.656 1 47.75 160 ALA A CA 1
ATOM 1235 C C . ALA A 1 160 ? -10.797 -15.078 -22.578 1 47.75 160 ALA A C 1
ATOM 1237 O O . ALA A 1 160 ? -11.047 -14.078 -23.25 1 47.75 160 ALA A O 1
ATOM 1238 N N . VAL A 1 161 ? -9.938 -14.953 -21.625 1 45.44 161 VAL A N 1
ATOM 1239 C CA . VAL A 1 161 ? -9.078 -13.773 -21.578 1 45.44 161 VAL A CA 1
ATOM 1240 C C . VAL A 1 161 ? -7.996 -13.859 -22.641 1 45.44 161 VAL A C 1
ATOM 1242 O O . VAL A 1 161 ? -7.188 -14.789 -22.641 1 45.44 161 VAL A O 1
ATOM 1245 N N . PRO A 1 162 ? -8.148 -13.18 -23.797 1 38.88 162 PRO A N 1
ATOM 1246 C CA . PRO A 1 162 ? -7.102 -13.336 -24.812 1 38.88 162 PRO A CA 1
ATOM 1247 C C . PRO A 1 162 ? -5.699 -13.102 -24.25 1 38.88 162 PRO A C 1
ATOM 1249 O O . PRO A 1 162 ? -5.535 -12.336 -23.297 1 38.88 162 PRO A O 1
ATOM 1252 N N . GLY A 1 163 ? -4.676 -14.055 -24.438 1 31.69 163 GLY A N 1
ATOM 1253 C CA . GLY A 1 163 ? -3.244 -13.859 -24.266 1 31.69 163 GLY A CA 1
ATOM 1254 C C . GLY A 1 163 ? -2.799 -12.438 -24.578 1 31.69 163 GLY A C 1
ATOM 1255 O O . GLY A 1 163 ? -3.453 -11.734 -25.359 1 31.69 163 GLY A O 1
ATOM 1256 N N . MET B 1 1 ? 14.141 -1.134 -24.094 1 53.78 1 MET B N 1
ATOM 1257 C CA . MET B 1 1 ? 14 -1.234 -22.641 1 53.78 1 MET B CA 1
ATOM 1258 C C . MET B 1 1 ? 15.328 -1.602 -21.984 1 53.78 1 MET B C 1
ATOM 1260 O O . MET B 1 1 ? 16.062 -2.441 -22.5 1 53.78 1 MET B O 1
ATOM 1264 N N . ASP B 1 2 ? 16.047 -0.715 -21.016 1 76.38 2 ASP B N 1
ATOM 1265 C CA . ASP B 1 2 ? 17.234 -1.06 -20.25 1 76.38 2 ASP B CA 1
ATOM 1266 C C . ASP B 1 2 ? 17.156 -2.482 -19.703 1 76.38 2 ASP B C 1
ATOM 1268 O O . ASP B 1 2 ? 16.062 -2.988 -19.453 1 76.38 2 ASP B O 1
ATOM 1272 N N . THR B 1 3 ? 18.141 -3.182 -20.016 1 89.06 3 THR B N 1
ATOM 1273 C CA . THR B 1 3 ? 18.281 -4.574 -19.594 1 89.06 3 THR B CA 1
ATOM 1274 C C . THR B 1 3 ? 17.672 -4.789 -18.203 1 89.06 3 THR B C 1
ATOM 1276 O O . THR B 1 3 ? 17 -5.785 -17.969 1 89.06 3 THR B O 1
ATOM 1279 N N . ASP B 1 4 ? 17.766 -3.836 -17.438 1 95.75 4 ASP B N 1
ATOM 1280 C CA . ASP B 1 4 ? 17.234 -3.971 -16.078 1 95.75 4 ASP B CA 1
ATOM 1281 C C . ASP B 1 4 ? 15.711 -3.812 -16.078 1 95.75 4 ASP B C 1
ATOM 1283 O O . ASP B 1 4 ? 15.008 -4.527 -15.359 1 95.75 4 ASP B O 1
ATOM 1287 N N . ASP B 1 5 ? 15.172 -2.951 -16.891 1 97.44 5 ASP B N 1
ATOM 1288 C CA . ASP B 1 5 ? 13.727 -2.809 -17.031 1 97.44 5 ASP B CA 1
ATOM 1289 C C . ASP B 1 5 ? 13.086 -4.102 -17.531 1 97.44 5 ASP B C 1
ATOM 1291 O O . ASP B 1 5 ? 12.039 -4.512 -17.031 1 97.44 5 ASP B O 1
ATOM 1295 N N . GLN B 1 6 ? 13.648 -4.68 -18.484 1 97.62 6 GLN B N 1
ATOM 1296 C CA . GLN B 1 6 ? 13.156 -5.941 -19.016 1 97.62 6 GLN B CA 1
ATOM 1297 C C . GLN B 1 6 ? 13.188 -7.043 -17.953 1 97.62 6 GLN B C 1
ATOM 1299 O O . GLN B 1 6 ? 12.234 -7.816 -17.828 1 97.62 6 GLN B O 1
ATOM 1304 N N . ALA B 1 7 ? 14.289 -7.113 -17.219 1 98.25 7 ALA B N 1
ATOM 1305 C CA . ALA B 1 7 ? 14.43 -8.133 -16.172 1 98.25 7 ALA B CA 1
ATOM 1306 C C . ALA B 1 7 ? 13.367 -7.965 -15.094 1 98.25 7 ALA B C 1
ATOM 1308 O O . ALA B 1 7 ? 12.812 -8.945 -14.602 1 98.25 7 ALA B O 1
ATOM 1309 N N . ILE B 1 8 ? 13.055 -6.73 -14.711 1 98.69 8 ILE B N 1
ATOM 1310 C CA . ILE B 1 8 ? 12.047 -6.449 -13.695 1 98.69 8 ILE B CA 1
ATOM 1311 C C . ILE B 1 8 ? 10.656 -6.781 -14.242 1 98.69 8 ILE B C 1
ATOM 1313 O O . ILE B 1 8 ? 9.828 -7.355 -13.531 1 98.69 8 ILE B O 1
ATOM 1317 N N . THR B 1 9 ? 10.445 -6.477 -15.516 1 98.56 9 THR B N 1
ATOM 1318 C CA . THR B 1 9 ? 9.18 -6.816 -16.156 1 98.56 9 THR B CA 1
ATOM 1319 C C . THR B 1 9 ? 8.984 -8.328 -16.203 1 98.56 9 THR B C 1
ATOM 1321 O O . THR B 1 9 ? 7.895 -8.836 -15.938 1 98.56 9 THR B O 1
ATOM 1324 N N . GLU B 1 10 ? 10.016 -9.008 -16.531 1 98.38 10 GLU B N 1
ATOM 1325 C CA . GLU B 1 10 ? 9.961 -10.469 -16.562 1 98.38 10 GLU B CA 1
ATOM 1326 C C . GLU B 1 10 ? 9.703 -11.039 -15.172 1 98.38 10 GLU B C 1
ATOM 1328 O O . GLU B 1 10 ? 9.023 -12.062 -15.031 1 98.38 10 GLU B O 1
ATOM 1333 N N . LEU B 1 11 ? 10.305 -10.445 -14.141 1 98.81 11 LEU B N 1
ATOM 1334 C CA . LEU B 1 11 ? 10.031 -10.852 -12.766 1 98.81 11 LEU B CA 1
ATOM 1335 C C . LEU B 1 11 ? 8.555 -10.703 -12.43 1 98.81 11 LEU B C 1
ATOM 1337 O O . LEU B 1 11 ? 7.957 -11.594 -11.828 1 98.81 11 LEU B O 1
ATOM 1341 N N . PHE B 1 12 ? 7.996 -9.578 -12.852 1 98.81 12 PHE B N 1
ATOM 1342 C CA . PHE B 1 12 ? 6.574 -9.344 -12.625 1 98.81 12 PHE B CA 1
ATOM 1343 C C . PHE B 1 12 ? 5.73 -10.367 -13.383 1 98.81 12 PHE B C 1
ATOM 1345 O O . PHE B 1 12 ? 4.742 -10.875 -12.859 1 98.81 12 PHE B O 1
ATOM 1352 N N . ASP B 1 13 ? 6.117 -10.68 -14.578 1 98.69 13 ASP B N 1
ATOM 1353 C CA . ASP B 1 13 ? 5.422 -11.688 -15.367 1 98.69 13 ASP B CA 1
ATOM 1354 C C . ASP B 1 13 ? 5.512 -13.062 -14.711 1 98.69 13 ASP B C 1
ATOM 1356 O O . ASP B 1 13 ? 4.547 -13.828 -14.727 1 98.69 13 ASP B O 1
ATOM 1360 N N . ARG B 1 14 ? 6.668 -13.383 -14.156 1 98.69 14 ARG B N 1
ATOM 1361 C CA . ARG B 1 14 ? 6.844 -14.641 -13.438 1 98.69 14 ARG B CA 1
ATOM 1362 C C . ARG B 1 14 ? 5.922 -14.711 -12.227 1 98.69 14 ARG B C 1
ATOM 1364 O O . ARG B 1 14 ? 5.355 -15.766 -11.93 1 98.69 14 ARG B O 1
ATOM 1371 N N . LEU B 1 15 ? 5.805 -13.617 -11.523 1 98.88 15 LEU B N 1
ATOM 1372 C CA . LEU B 1 15 ? 4.902 -13.555 -10.383 1 98.88 15 LEU B CA 1
ATOM 1373 C C . LEU B 1 15 ? 3.467 -13.844 -10.805 1 98.88 15 LEU B C 1
ATOM 1375 O O . LEU B 1 15 ? 2.783 -14.656 -10.18 1 98.88 15 LEU B O 1
ATOM 1379 N N . LYS B 1 16 ? 3.045 -13.172 -11.867 1 98.62 16 LYS B N 1
ATOM 1380 C CA . LYS B 1 16 ? 1.692 -13.367 -12.383 1 98.62 16 LYS B CA 1
ATOM 1381 C C . LYS B 1 16 ? 1.475 -14.82 -12.805 1 98.62 16 LYS B C 1
ATOM 1383 O O . LYS B 1 16 ? 0.432 -15.406 -12.508 1 98.62 16 LYS B O 1
ATOM 1388 N N . GLN B 1 17 ? 2.449 -15.344 -13.469 1 98.62 17 GLN B N 1
ATOM 1389 C CA . GLN B 1 17 ? 2.336 -16.719 -13.938 1 98.62 17 GLN B CA 1
ATOM 1390 C C . GLN B 1 17 ? 2.289 -17.703 -12.773 1 98.62 17 GLN B C 1
ATOM 1392 O O . GLN B 1 17 ? 1.523 -18.672 -12.797 1 98.62 17 GLN B O 1
ATOM 1397 N N . ALA B 1 18 ? 3.16 -17.5 -11.781 1 98.81 18 ALA B N 1
ATOM 1398 C CA . ALA B 1 18 ? 3.166 -18.359 -10.602 1 98.81 18 ALA B CA 1
ATOM 1399 C C . ALA B 1 18 ? 1.803 -18.359 -9.914 1 98.81 18 ALA B C 1
ATOM 1401 O O . ALA B 1 18 ? 1.315 -19.406 -9.492 1 98.81 18 ALA B O 1
ATOM 1402 N N . TRP B 1 19 ? 1.19 -17.188 -9.75 1 98.69 19 TRP B N 1
ATOM 1403 C CA . TRP B 1 19 ? -0.165 -17.094 -9.211 1 98.69 19 TRP B CA 1
ATOM 1404 C C . TRP B 1 19 ? -1.144 -17.891 -10.07 1 98.69 19 TRP B C 1
ATOM 1406 O O . TRP B 1 19 ? -1.926 -18.688 -9.555 1 98.69 19 TRP B O 1
ATOM 1416 N N . THR B 1 20 ? -1.086 -17.625 -11.344 1 97.81 20 THR B N 1
ATOM 1417 C CA . THR B 1 20 ? -2.018 -18.234 -12.289 1 97.81 20 THR B CA 1
ATOM 1418 C C . THR B 1 20 ? -1.876 -19.75 -12.289 1 97.81 20 THR B C 1
ATOM 1420 O O . THR B 1 20 ? -2.861 -20.469 -12.461 1 97.81 20 THR B O 1
ATOM 1423 N N . ASP B 1 21 ? -0.706 -20.172 -12.062 1 98.06 21 ASP B N 1
ATOM 1424 C CA . ASP B 1 21 ? -0.443 -21.609 -11.961 1 98.06 21 ASP B CA 1
ATOM 1425 C C . ASP B 1 21 ? -0.81 -22.141 -10.57 1 98.06 21 ASP B C 1
ATOM 1427 O O . ASP B 1 21 ? -0.715 -23.328 -10.312 1 98.06 21 ASP B O 1
ATOM 1431 N N . ASN B 1 22 ? -1.198 -21.234 -9.68 1 98.12 22 ASN B N 1
ATOM 1432 C CA . ASN B 1 22 ? -1.467 -21.562 -8.281 1 98.12 22 ASN B CA 1
ATOM 1433 C C . ASN B 1 22 ? -0.282 -22.266 -7.637 1 98.12 22 ASN B C 1
ATOM 1435 O O . ASN B 1 22 ? -0.458 -23.266 -6.941 1 98.12 22 ASN B O 1
ATOM 1439 N N . ASP B 1 23 ? 0.92 -21.797 -7.973 1 98.69 23 ASP B N 1
ATOM 1440 C CA . ASP B 1 23 ? 2.184 -22.344 -7.48 1 98.69 23 ASP B CA 1
ATOM 1441 C C . ASP B 1 23 ? 2.789 -21.438 -6.41 1 98.69 23 ASP B C 1
ATOM 1443 O O . ASP B 1 23 ? 3.564 -20.531 -6.723 1 98.69 23 ASP B O 1
ATOM 1447 N N . ALA B 1 24 ? 2.531 -21.766 -5.145 1 98.75 24 ALA B N 1
ATOM 1448 C CA . ALA B 1 24 ? 2.941 -20.906 -4.031 1 98.75 24 ALA B CA 1
ATOM 1449 C C . ALA B 1 24 ? 4.461 -20.875 -3.902 1 98.75 24 ALA B C 1
ATOM 1451 O O . ALA B 1 24 ? 5.031 -19.844 -3.506 1 98.75 24 ALA B O 1
ATOM 1452 N N . GLU B 1 25 ? 5.102 -21.922 -4.176 1 98.75 25 GLU B N 1
ATOM 1453 C CA . GLU B 1 25 ? 6.559 -21.969 -4.09 1 98.75 25 GLU B CA 1
ATOM 1454 C C . GLU B 1 25 ? 7.207 -21.031 -5.105 1 98.75 25 GLU B C 1
ATOM 1456 O O . GLU B 1 25 ? 8.086 -20.234 -4.762 1 98.75 25 GLU B O 1
ATOM 1461 N N . GLU B 1 26 ? 6.766 -21.109 -6.367 1 98.75 26 GLU B N 1
ATOM 1462 C CA . GLU B 1 26 ? 7.285 -20.219 -7.398 1 98.75 26 GLU B CA 1
ATOM 1463 C C . GLU B 1 26 ? 6.91 -18.766 -7.113 1 98.75 26 GLU B C 1
ATOM 1465 O O . GLU B 1 26 ? 7.688 -17.859 -7.402 1 98.75 26 GLU B O 1
ATOM 1470 N N . TYR B 1 27 ? 5.672 -18.609 -6.602 1 98.88 27 TYR B N 1
ATOM 1471 C CA . TYR B 1 27 ? 5.262 -17.266 -6.203 1 98.88 27 TYR B CA 1
ATOM 1472 C C . TYR B 1 27 ? 6.215 -16.688 -5.164 1 98.88 27 TYR B C 1
ATOM 1474 O O . TYR B 1 27 ? 6.715 -15.57 -5.324 1 98.88 27 TYR B O 1
ATOM 1482 N N . GLY B 1 28 ? 6.516 -17.438 -4.148 1 98.88 28 GLY B N 1
ATOM 1483 C CA . GLY B 1 28 ? 7.445 -17.031 -3.105 1 98.88 28 GLY B CA 1
ATOM 1484 C C . GLY B 1 28 ? 8.852 -16.797 -3.617 1 98.88 28 GLY B C 1
ATOM 1485 O O . GLY B 1 28 ? 9.555 -15.906 -3.141 1 98.88 28 GLY B O 1
ATOM 1486 N N . ALA B 1 29 ? 9.281 -17.562 -4.59 1 98.69 29 ALA B N 1
ATOM 1487 C CA . ALA B 1 29 ? 10.633 -17.5 -5.121 1 98.69 29 ALA B CA 1
ATOM 1488 C C . ALA B 1 29 ? 10.906 -16.156 -5.785 1 98.69 29 ALA B C 1
ATOM 1490 O O . ALA B 1 29 ? 12.055 -15.797 -6.039 1 98.69 29 ALA B O 1
ATOM 1491 N N . CYS B 1 30 ? 9.883 -15.438 -6.109 1 98.88 30 CYS B N 1
ATOM 1492 C CA . CYS B 1 30 ? 10.031 -14.117 -6.707 1 98.88 30 CYS B CA 1
ATOM 1493 C C . CYS B 1 30 ? 10.445 -13.086 -5.66 1 98.88 30 CYS B C 1
ATOM 1495 O O . CYS B 1 30 ? 10.828 -11.969 -6 1 98.88 30 CYS B O 1
ATOM 1497 N N . PHE B 1 31 ? 10.383 -13.477 -4.359 1 98.88 31 PHE B N 1
ATOM 1498 C CA . PHE B 1 31 ? 10.617 -12.547 -3.262 1 98.88 31 PHE B CA 1
ATOM 1499 C C . PHE B 1 31 ? 11.914 -12.883 -2.537 1 98.88 31 PHE B C 1
ATOM 1501 O O . PHE B 1 31 ? 12.367 -14.031 -2.559 1 98.88 31 PHE B O 1
ATOM 1508 N N . THR B 1 32 ? 12.539 -11.891 -1.931 1 98.88 32 THR B N 1
ATOM 1509 C CA . THR B 1 32 ? 13.656 -12.148 -1.027 1 98.88 32 THR B CA 1
ATOM 1510 C C . THR B 1 32 ? 13.172 -12.867 0.232 1 98.88 32 THR B C 1
ATOM 1512 O O . THR B 1 32 ? 11.992 -12.805 0.573 1 98.88 32 THR B O 1
ATOM 1515 N N . GLU B 1 33 ? 14.07 -13.492 0.938 1 98.44 33 GLU B N 1
ATOM 1516 C CA . GLU B 1 33 ? 13.719 -14.234 2.148 1 98.44 33 GLU B CA 1
ATOM 1517 C C . GLU B 1 33 ? 13.164 -13.297 3.223 1 98.44 33 GLU B C 1
ATOM 1519 O O . GLU B 1 33 ? 12.273 -13.68 3.984 1 98.44 33 GLU B O 1
ATOM 1524 N N . ASP B 1 34 ? 13.617 -12.062 3.264 1 98.38 34 ASP B N 1
ATOM 1525 C CA . ASP B 1 34 ? 13.234 -11.117 4.301 1 98.38 34 ASP B CA 1
ATOM 1526 C C . ASP B 1 34 ? 12.148 -10.164 3.801 1 98.38 34 ASP B C 1
ATOM 1528 O O . ASP B 1 34 ? 11.961 -9.078 4.355 1 98.38 34 ASP B O 1
ATOM 1532 N N . SER B 1 35 ? 11.469 -10.508 2.777 1 98.75 35 SER B N 1
ATOM 1533 C CA . SER B 1 35 ? 10.484 -9.641 2.135 1 98.75 35 SER B CA 1
ATOM 1534 C C . SER B 1 35 ? 9.344 -9.289 3.088 1 98.75 35 SER B C 1
ATOM 1536 O O . SER B 1 35 ? 9.109 -10 4.066 1 98.75 35 SER B O 1
ATOM 1538 N N . ASP B 1 36 ? 8.703 -8.18 2.85 1 98.69 36 ASP B N 1
ATOM 1539 C CA . ASP B 1 36 ? 7.48 -7.719 3.494 1 98.69 36 ASP B CA 1
ATOM 1540 C C . ASP B 1 36 ? 6.312 -7.703 2.508 1 98.69 36 ASP B C 1
ATOM 1542 O O . ASP B 1 36 ? 6.41 -7.113 1.432 1 98.69 36 ASP B O 1
ATOM 1546 N N . TYR B 1 37 ? 5.254 -8.32 2.883 1 98.75 37 TYR B N 1
ATOM 1547 C CA . TYR B 1 37 ? 4.082 -8.422 2.02 1 98.75 37 TYR B CA 1
ATOM 1548 C C . TYR B 1 37 ? 2.84 -7.875 2.719 1 98.75 37 TYR B C 1
ATOM 1550 O O . TYR B 1 37 ? 2.357 -8.469 3.688 1 98.75 37 TYR B O 1
ATOM 1558 N N . VAL B 1 38 ? 2.316 -6.762 2.229 1 98.81 38 VAL B N 1
ATOM 1559 C CA . VAL B 1 38 ? 1.086 -6.18 2.754 1 98.81 38 VAL B CA 1
ATOM 1560 C C . VAL B 1 38 ? -0.069 -6.461 1.796 1 98.81 38 VAL B C 1
ATOM 1562 O O . VAL B 1 38 ? -0.05 -6.023 0.644 1 98.81 38 VAL B O 1
ATOM 1565 N N . SER B 1 39 ? -1.087 -7.125 2.281 1 97.69 39 SER B N 1
ATOM 1566 C CA . SER B 1 39 ? -2.254 -7.504 1.49 1 97.69 39 SER B CA 1
ATOM 1567 C C . SER B 1 39 ? -3.26 -6.363 1.408 1 97.69 39 SER B C 1
ATOM 1569 O O . SER B 1 39 ? -3.139 -5.367 2.127 1 97.69 39 SER B O 1
ATOM 1571 N N . TYR B 1 40 ? -4.254 -6.551 0.53 1 95.44 40 TYR B N 1
ATOM 1572 C CA . TYR B 1 40 ? -5.258 -5.527 0.268 1 95.44 40 TYR B CA 1
ATOM 1573 C C . TYR B 1 40 ? -6.035 -5.188 1.535 1 95.44 40 TYR B C 1
ATOM 1575 O O . TYR B 1 40 ? -6.629 -4.109 1.638 1 95.44 40 TYR B O 1
ATOM 1583 N N . ASP B 1 41 ? -6.059 -6.098 2.516 1 95.62 41 ASP B N 1
ATOM 1584 C CA . ASP B 1 41 ? -6.84 -5.895 3.734 1 95.62 41 ASP B CA 1
ATOM 1585 C C . ASP B 1 41 ? -5.977 -5.309 4.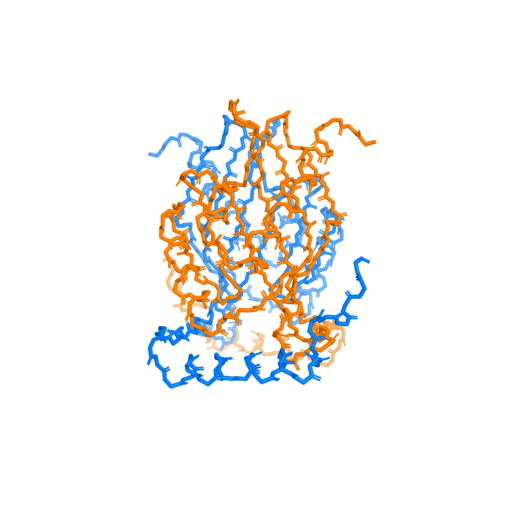848 1 95.62 41 ASP B C 1
ATOM 1587 O O . ASP B 1 41 ? -6.395 -5.254 6.004 1 95.62 41 ASP B O 1
ATOM 1591 N N . GLY B 1 42 ? -4.703 -5.031 4.527 1 96.69 42 GLY B N 1
ATOM 1592 C CA . GLY B 1 42 ? -3.828 -4.34 5.457 1 96.69 42 GLY B CA 1
ATOM 1593 C C . GLY B 1 42 ? -3.004 -5.285 6.312 1 96.69 42 GLY B C 1
ATOM 1594 O O . GLY B 1 42 ? -2.156 -4.844 7.094 1 96.69 42 GLY B O 1
ATOM 1595 N N . THR B 1 43 ? -3.225 -6.586 6.203 1 97.06 43 THR B N 1
ATOM 1596 C CA . THR B 1 43 ? -2.387 -7.531 6.934 1 97.06 43 THR B CA 1
ATOM 1597 C C . THR B 1 43 ? -0.976 -7.566 6.355 1 97.06 43 THR B C 1
ATOM 1599 O O . THR B 1 43 ? -0.78 -7.289 5.168 1 97.06 43 THR B O 1
ATOM 1602 N N . ARG B 1 44 ? -0.059 -7.875 7.215 1 98.19 44 ARG B N 1
ATOM 1603 C CA . ARG B 1 44 ? 1.349 -7.883 6.828 1 98.19 44 ARG B CA 1
ATOM 1604 C C . ARG B 1 44 ? 2.002 -9.219 7.156 1 98.19 44 ARG B C 1
ATOM 1606 O O . ARG B 1 44 ? 1.904 -9.703 8.289 1 98.19 44 ARG B O 1
ATOM 1613 N N . ALA B 1 45 ? 2.588 -9.836 6.145 1 98.38 45 ALA B N 1
ATOM 1614 C CA . ALA B 1 45 ? 3.484 -10.969 6.34 1 98.38 45 ALA B CA 1
ATOM 1615 C C . ALA B 1 45 ? 4.945 -10.523 6.348 1 98.38 45 ALA B C 1
ATOM 1617 O O . ALA B 1 45 ? 5.395 -9.828 5.434 1 98.38 45 ALA B O 1
ATOM 1618 N N . ILE B 1 46 ? 5.656 -10.906 7.426 1 98.38 46 ILE B N 1
ATOM 1619 C CA . ILE B 1 46 ? 7.066 -10.57 7.562 1 98.38 46 ILE B CA 1
ATOM 1620 C C . ILE B 1 46 ? 7.926 -11.789 7.211 1 98.38 46 ILE B C 1
ATOM 1622 O O . ILE B 1 46 ? 7.949 -12.773 7.949 1 98.38 46 ILE B O 1
ATOM 1626 N N . GLY B 1 47 ? 8.578 -11.688 6.07 1 98.56 47 GLY B N 1
ATOM 1627 C CA . GLY B 1 47 ? 9.352 -12.805 5.547 1 98.56 47 GLY B CA 1
ATOM 1628 C C . GLY B 1 47 ? 8.633 -13.562 4.453 1 98.56 47 GLY B C 1
ATOM 1629 O O . GLY B 1 47 ? 7.402 -13.594 4.41 1 98.56 47 GLY B O 1
ATOM 1630 N N . ARG B 1 48 ? 9.414 -14.227 3.602 1 98.69 48 ARG B N 1
ATOM 1631 C CA . ARG B 1 48 ? 8.906 -14.992 2.469 1 98.69 48 ARG B CA 1
ATOM 1632 C C . ARG B 1 48 ? 8.07 -16.172 2.941 1 98.69 48 ARG B C 1
ATOM 1634 O O . ARG B 1 48 ? 7.016 -16.469 2.377 1 98.69 48 ARG B O 1
ATOM 1641 N N . GLU B 1 49 ? 8.469 -16.828 3.936 1 98.5 49 GLU B N 1
ATOM 1642 C CA . GLU B 1 49 ? 7.875 -18.109 4.336 1 98.5 49 GLU B CA 1
ATOM 1643 C C . GLU B 1 49 ? 6.414 -17.922 4.742 1 98.5 49 GLU B C 1
ATOM 1645 O O . GLU B 1 49 ? 5.535 -18.625 4.234 1 98.5 49 GLU B O 1
ATOM 1650 N N . PRO B 1 50 ? 6.145 -16.984 5.711 1 98.44 50 PRO B N 1
ATOM 1651 C CA . PRO B 1 50 ? 4.73 -16.812 6.051 1 98.44 50 PRO B CA 1
ATOM 1652 C C . PRO B 1 50 ? 3.881 -16.406 4.848 1 98.44 50 PRO B C 1
ATOM 1654 O O . PRO B 1 50 ? 2.736 -16.844 4.719 1 98.44 50 PRO B O 1
ATOM 1657 N N . MET B 1 51 ? 4.355 -15.578 4.008 1 98.31 51 MET B N 1
ATOM 1658 C CA . MET B 1 51 ? 3.645 -15.148 2.807 1 98.31 51 MET B CA 1
ATOM 1659 C C . MET B 1 51 ? 3.381 -16.344 1.884 1 98.31 51 MET B C 1
ATOM 1661 O O . MET B 1 51 ? 2.271 -16.5 1.373 1 98.31 51 MET B O 1
ATOM 1665 N N . GLN B 1 52 ? 4.422 -17.125 1.663 1 98.75 52 GLN B N 1
ATOM 1666 C CA . GLN B 1 52 ? 4.305 -18.297 0.801 1 98.75 52 GLN B CA 1
ATOM 1667 C C . GLN B 1 52 ? 3.283 -19.297 1.354 1 98.75 52 GLN B C 1
ATOM 1669 O O . GLN B 1 52 ? 2.467 -19.844 0.606 1 98.75 52 GLN B O 1
ATOM 1674 N N . ARG B 1 53 ? 3.322 -19.516 2.627 1 98.06 53 ARG B N 1
ATOM 1675 C CA . ARG B 1 53 ? 2.381 -20.438 3.264 1 98.06 53 ARG B CA 1
ATOM 1676 C C . ARG B 1 53 ? 0.947 -19.938 3.113 1 98.06 53 ARG B C 1
ATOM 1678 O O . ARG B 1 53 ? 0.041 -20.734 2.826 1 98.06 53 ARG B O 1
ATOM 1685 N N . ALA B 1 54 ? 0.752 -18.688 3.383 1 97.5 54 ALA B N 1
ATOM 1686 C CA . ALA B 1 54 ? -0.579 -18.109 3.227 1 97.5 54 ALA B CA 1
ATOM 1687 C C . ALA B 1 54 ? -1.099 -18.297 1.806 1 97.5 54 ALA B C 1
ATOM 1689 O O . ALA B 1 54 ? -2.26 -18.672 1.606 1 97.5 54 ALA B O 1
ATOM 1690 N N . HIS B 1 55 ? -0.268 -18.062 0.811 1 98.31 55 HIS B N 1
ATOM 1691 C CA . HIS B 1 55 ? -0.693 -18.203 -0.578 1 98.31 55 HIS B CA 1
ATOM 1692 C C . HIS B 1 55 ? -0.926 -19.672 -0.937 1 98.31 55 HIS B C 1
ATOM 1694 O O . HIS B 1 55 ? -1.799 -19.984 -1.749 1 98.31 55 HIS B O 1
ATOM 1700 N N . ASP B 1 56 ? -0.125 -20.531 -0.35 1 98.25 56 ASP B N 1
ATOM 1701 C CA . ASP B 1 56 ? -0.396 -21.953 -0.549 1 98.25 56 ASP B CA 1
ATOM 1702 C C . ASP B 1 56 ? -1.81 -22.312 -0.097 1 98.25 56 ASP B C 1
ATOM 1704 O O . ASP B 1 56 ? -2.551 -22.969 -0.826 1 98.25 56 ASP B O 1
ATOM 1708 N N . ASP B 1 57 ? -2.154 -21.859 1.104 1 97.19 57 ASP B N 1
ATOM 1709 C CA . ASP B 1 57 ? -3.496 -22.109 1.626 1 97.19 57 ASP B CA 1
ATOM 1710 C C . ASP B 1 57 ? -4.559 -21.5 0.708 1 97.19 5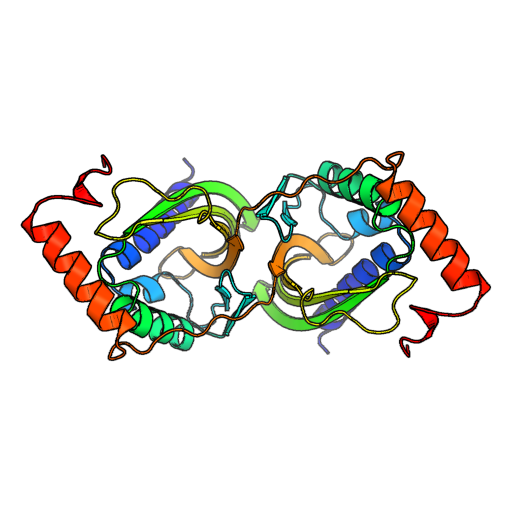7 ASP B C 1
ATOM 1712 O O . ASP B 1 57 ? -5.574 -22.141 0.425 1 97.19 57 ASP B O 1
ATOM 1716 N N . LEU B 1 58 ? -4.363 -20.312 0.259 1 97.56 58 LEU B N 1
ATOM 1717 C CA . LEU B 1 58 ? -5.305 -19.625 -0.619 1 97.56 58 LEU B CA 1
ATOM 1718 C C . LEU B 1 58 ? -5.465 -20.391 -1.936 1 97.56 58 LEU B C 1
ATOM 1720 O O . LEU B 1 58 ? -6.586 -20.578 -2.408 1 97.56 58 LEU B O 1
ATOM 1724 N N . PHE B 1 59 ? -4.363 -20.812 -2.52 1 97.69 59 PHE B N 1
ATOM 1725 C CA . PHE B 1 59 ? -4.363 -21.453 -3.824 1 97.69 59 PHE B CA 1
ATOM 1726 C C . PHE B 1 59 ? -5.016 -22.844 -3.738 1 97.69 59 PHE B C 1
ATOM 1728 O O . PHE B 1 59 ? -5.629 -23.297 -4.703 1 97.69 59 PHE B O 1
ATOM 1735 N N . ARG B 1 60 ? -4.879 -23.469 -2.625 1 96.44 60 ARG B N 1
ATOM 1736 C CA . ARG B 1 60 ? -5.527 -24.766 -2.412 1 96.44 60 ARG B CA 1
ATOM 1737 C C . ARG B 1 60 ? -6.98 -24.578 -1.987 1 96.44 60 ARG B C 1
ATOM 1739 O O . ARG B 1 60 ? -7.73 -25.562 -1.888 1 96.44 60 ARG B O 1
ATOM 1746 N N . GLY B 1 61 ? -7.332 -23.391 -1.649 1 96.44 61 GLY B N 1
ATOM 1747 C CA . GLY B 1 61 ? -8.656 -23.062 -1.148 1 96.44 61 GLY B CA 1
ATOM 1748 C C . GLY B 1 61 ? -9.422 -22.109 -2.053 1 96.44 61 GLY B C 1
ATOM 1749 O O . GLY B 1 61 ? -9.656 -22.406 -3.225 1 96.44 61 GLY B O 1
ATOM 1750 N N . VAL B 1 62 ? -9.703 -20.953 -1.589 1 94.81 62 VAL B N 1
ATOM 1751 C CA . VAL B 1 62 ? -10.703 -20.078 -2.178 1 94.81 62 VAL B CA 1
ATOM 1752 C C . VAL B 1 62 ? -10.188 -19.531 -3.508 1 94.81 62 VAL B C 1
ATOM 1754 O O . VAL B 1 62 ? -10.977 -19.047 -4.328 1 94.81 62 VAL B O 1
ATOM 1757 N N . LEU B 1 63 ? -8.898 -19.594 -3.752 1 96.19 63 LEU B N 1
ATOM 1758 C CA . LEU B 1 63 ? -8.352 -19.016 -4.977 1 96.19 63 LEU B CA 1
ATOM 1759 C C . LEU B 1 63 ? -7.969 -20.125 -5.965 1 96.19 63 LEU B C 1
ATOM 1761 O O . LEU B 1 63 ? -7.242 -19.859 -6.93 1 96.19 63 LEU B O 1
ATOM 1765 N N . VAL B 1 64 ? -8.461 -21.297 -5.758 1 95.75 64 VAL B N 1
ATOM 1766 C CA . VAL B 1 64 ? -8.117 -22.406 -6.629 1 95.75 64 VAL B CA 1
ATOM 1767 C C . VAL B 1 64 ? -8.508 -22.078 -8.07 1 95.75 64 VAL B C 1
ATOM 1769 O O . VAL B 1 64 ? -9.625 -21.656 -8.336 1 95.75 64 VAL B O 1
ATOM 1772 N N . GLY B 1 65 ? -7.488 -22.188 -8.969 1 94.69 65 GLY B N 1
ATOM 1773 C CA . GLY B 1 65 ? -7.73 -22.016 -10.391 1 94.69 65 GLY B CA 1
ATOM 1774 C C . GLY B 1 65 ? -7.773 -20.547 -10.805 1 94.69 65 GLY B C 1
ATOM 1775 O O . GLY B 1 65 ? -7.969 -20.234 -11.977 1 94.69 65 GLY B O 1
ATOM 1776 N N . SER B 1 66 ? -7.602 -19.625 -9.906 1 95.25 66 SER B N 1
ATOM 1777 C CA . SER B 1 66 ? -7.633 -18.203 -10.227 1 95.25 66 SER B CA 1
ATOM 1778 C C . SER B 1 66 ? -6.426 -17.797 -11.062 1 95.25 66 SER B C 1
ATOM 1780 O O . SER B 1 66 ? -5.395 -18.484 -11.047 1 95.25 66 SER B O 1
ATOM 1782 N N . ALA B 1 67 ? -6.562 -16.703 -11.758 1 96 67 ALA B N 1
ATOM 1783 C CA . ALA B 1 67 ? -5.48 -16.078 -12.516 1 96 67 ALA B CA 1
ATOM 1784 C C . ALA B 1 67 ? -5.215 -14.656 -12.016 1 96 67 ALA B C 1
ATOM 1786 O O . ALA B 1 67 ? -6.129 -13.977 -11.539 1 96 67 ALA B O 1
ATOM 1787 N N . LEU B 1 68 ? -3.977 -14.32 -12.125 1 96.81 68 LEU B N 1
AT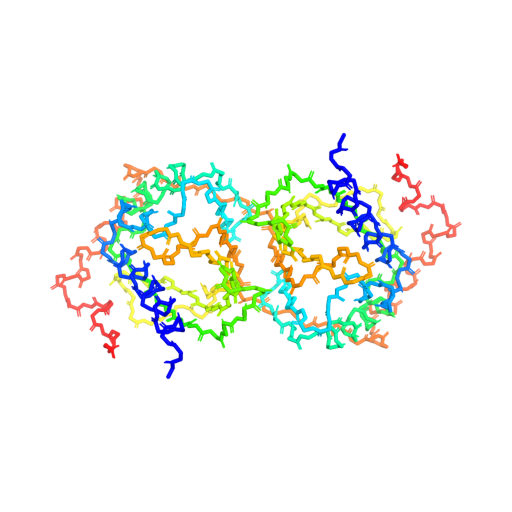OM 1788 C CA . LEU B 1 68 ? -3.588 -12.938 -11.852 1 96.81 68 LEU B CA 1
ATOM 1789 C C . LEU B 1 68 ? -3.297 -12.188 -13.148 1 96.81 68 LEU B C 1
ATOM 1791 O O . LEU B 1 68 ? -2.48 -12.633 -13.953 1 96.81 68 LEU B O 1
ATOM 1795 N N . VAL B 1 69 ? -4.004 -11.102 -13.312 1 95.5 69 VAL B N 1
ATOM 1796 C CA . VAL B 1 69 ? -3.805 -10.219 -14.453 1 95.5 69 VAL B CA 1
ATOM 1797 C C . VAL B 1 69 ? -3.361 -8.844 -13.961 1 95.5 69 VAL B C 1
ATOM 1799 O O . VAL B 1 69 ? -3.854 -8.344 -12.945 1 95.5 69 VAL B O 1
ATOM 1802 N N . GLY B 1 70 ? -2.375 -8.328 -14.68 1 95.44 70 GLY B N 1
ATOM 1803 C CA . GLY B 1 70 ? -1.874 -7.035 -14.242 1 95.44 70 GLY B CA 1
ATOM 1804 C C . GLY B 1 70 ? -0.843 -6.441 -15.18 1 95.44 70 GLY B C 1
ATOM 1805 O O . GLY B 1 70 ? -0.488 -7.062 -16.188 1 95.44 70 GLY B O 1
ATOM 1806 N N . GLU B 1 71 ? -0.464 -5.234 -14.867 1 96.81 71 GLU B N 1
ATOM 1807 C CA . GLU B 1 71 ? 0.525 -4.527 -15.68 1 96.81 71 GLU B CA 1
ATOM 1808 C C . GLU B 1 71 ? 1.377 -3.596 -14.82 1 96.81 71 GLU B C 1
ATOM 1810 O O . GLU B 1 71 ? 0.932 -3.129 -13.773 1 96.81 71 GLU B O 1
ATOM 1815 N N . ILE B 1 72 ? 2.578 -3.344 -15.344 1 98.5 72 ILE B N 1
ATOM 1816 C CA . ILE B 1 72 ? 3.465 -2.361 -14.734 1 98.5 72 ILE B CA 1
ATOM 1817 C C . ILE B 1 72 ? 3.139 -0.968 -15.266 1 98.5 72 ILE B C 1
ATOM 1819 O O . ILE B 1 72 ? 2.992 -0.776 -16.469 1 98.5 72 ILE B O 1
ATOM 1823 N N . GLU B 1 73 ? 3.037 -0.018 -14.336 1 98.19 73 GLU B N 1
ATOM 1824 C CA . GLU B 1 73 ? 2.783 1.371 -14.703 1 98.19 73 GLU B CA 1
ATOM 1825 C C . GLU B 1 73 ? 4.078 2.178 -14.75 1 98.19 73 GLU B C 1
ATOM 1827 O O . GLU B 1 73 ? 4.199 3.127 -15.523 1 98.19 73 GLU B O 1
ATOM 1832 N N . SER B 1 74 ? 5.039 1.834 -13.867 1 98.5 74 SER B N 1
ATOM 1833 C CA . SER B 1 74 ? 6.289 2.586 -13.82 1 98.5 74 SER B CA 1
ATOM 1834 C C . SER B 1 74 ? 7.371 1.809 -13.078 1 98.5 74 SER B C 1
ATOM 1836 O O . SER B 1 74 ? 7.07 0.968 -12.227 1 98.5 74 SER B O 1
ATOM 1838 N N . ILE B 1 75 ? 8.555 2.016 -13.43 1 98.69 75 ILE B N 1
ATOM 1839 C CA . ILE B 1 75 ? 9.773 1.587 -12.75 1 98.69 75 ILE B CA 1
ATOM 1840 C C . ILE B 1 75 ? 10.664 2.795 -12.477 1 98.69 75 ILE B C 1
ATOM 1842 O O . ILE B 1 75 ? 11.055 3.504 -13.406 1 98.69 75 ILE B O 1
ATOM 1846 N N . ARG B 1 76 ? 10.953 3.051 -11.227 1 98.62 76 ARG B N 1
ATOM 1847 C CA . ARG B 1 76 ? 11.812 4.172 -10.867 1 98.62 76 ARG B CA 1
ATOM 1848 C C . ARG B 1 76 ? 12.977 3.709 -10 1 98.62 76 ARG B C 1
ATOM 1850 O O . ARG B 1 76 ? 12.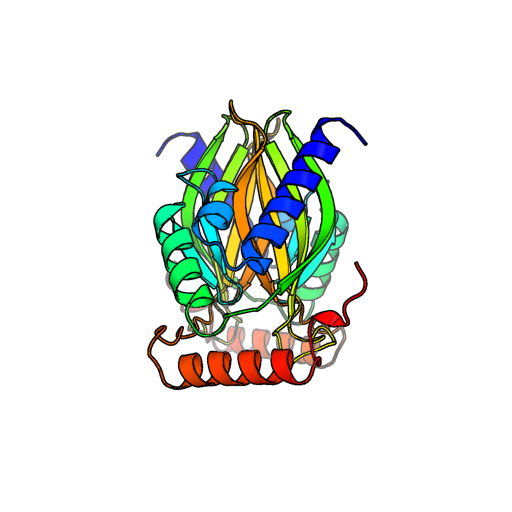781 3.246 -8.875 1 98.62 76 ARG B O 1
ATOM 1857 N N . TYR B 1 77 ? 14.133 3.926 -10.523 1 98.31 77 TYR B N 1
ATOM 1858 C CA . TYR B 1 77 ? 15.328 3.494 -9.812 1 98.31 77 TYR B CA 1
ATOM 1859 C C . TYR B 1 77 ? 15.719 4.504 -8.734 1 98.31 77 TYR B C 1
ATOM 1861 O O . TYR B 1 77 ? 15.75 5.711 -8.992 1 98.31 77 TYR B O 1
ATOM 1869 N N . LEU B 1 78 ? 15.984 3.969 -7.512 1 98.38 78 LEU B N 1
ATOM 1870 C CA . LEU B 1 78 ? 16.453 4.793 -6.402 1 98.38 78 LEU B CA 1
ATOM 1871 C C . LEU B 1 78 ? 17.984 4.777 -6.316 1 98.38 78 LEU B C 1
ATOM 1873 O O . LEU B 1 78 ? 18.594 5.738 -5.844 1 98.38 78 LEU B O 1
ATOM 1877 N N . CYS B 1 79 ? 18.516 3.736 -6.641 1 96.94 79 CYS B N 1
ATOM 1878 C CA . CYS B 1 79 ? 19.922 3.455 -6.926 1 96.94 79 CYS B CA 1
ATOM 1879 C C . CYS B 1 79 ? 20.062 2.283 -7.891 1 96.94 79 CYS B C 1
ATOM 1881 O O . CYS B 1 79 ? 19.062 1.693 -8.305 1 96.94 79 CYS B O 1
ATOM 1883 N N . PRO B 1 80 ? 21.25 1.91 -8.305 1 95.56 80 PRO B N 1
ATOM 1884 C CA . PRO B 1 80 ? 21.375 0.863 -9.328 1 95.56 80 PRO B CA 1
ATOM 1885 C C . PRO B 1 80 ? 20.812 -0.479 -8.859 1 95.56 80 PRO B C 1
ATOM 1887 O O . PRO B 1 80 ? 20.422 -1.305 -9.688 1 95.56 80 PRO B O 1
ATOM 1890 N N . GLU B 1 81 ? 20.641 -0.675 -7.543 1 97.31 81 GLU B N 1
ATOM 1891 C CA . GLU B 1 81 ? 20.281 -1.998 -7.039 1 97.31 81 GLU B CA 1
ATOM 1892 C C . GLU B 1 81 ? 18.859 -2.01 -6.469 1 97.31 81 GLU B C 1
ATOM 1894 O O . GLU B 1 81 ? 18.375 -3.047 -6.012 1 97.31 81 GLU B O 1
ATOM 1899 N N . VAL B 1 82 ? 18.25 -0.862 -6.445 1 98.75 82 VAL B N 1
ATOM 1900 C CA . VAL B 1 82 ? 16.922 -0.774 -5.828 1 98.75 82 VAL B CA 1
ATOM 1901 C C . VAL B 1 82 ? 15.992 0.051 -6.711 1 98.75 82 VAL B C 1
ATOM 1903 O O . VAL B 1 82 ? 16.375 1.128 -7.184 1 98.75 82 VAL B O 1
ATOM 1906 N N . ALA B 1 83 ? 14.789 -0.413 -6.941 1 98.81 83 ALA B N 1
ATOM 1907 C CA . ALA B 1 83 ? 13.781 0.347 -7.68 1 98.81 83 ALA B CA 1
ATOM 1908 C C . ALA B 1 83 ? 12.406 0.2 -7.039 1 98.81 83 ALA B C 1
ATOM 1910 O O . ALA B 1 83 ? 12.141 -0.779 -6.34 1 98.81 83 ALA B O 1
ATOM 1911 N N . VAL B 1 84 ? 11.602 1.188 -7.199 1 98.94 84 VAL B N 1
ATOM 1912 C CA . VAL B 1 84 ? 10.18 1.136 -6.875 1 98.94 84 VAL B CA 1
ATOM 1913 C C . VAL B 1 84 ? 9.367 0.904 -8.148 1 98.94 84 VAL B C 1
ATOM 1915 O O . VAL B 1 84 ? 9.578 1.578 -9.156 1 98.94 84 VAL B O 1
ATOM 1918 N N . VAL B 1 85 ? 8.484 -0.052 -8.109 1 98.88 85 VAL B N 1
ATOM 1919 C CA . VAL B 1 85 ? 7.609 -0.406 -9.227 1 98.88 85 VAL B CA 1
ATOM 1920 C C . VAL B 1 85 ? 6.152 -0.205 -8.828 1 98.88 85 VAL B C 1
ATOM 1922 O O . VAL B 1 85 ? 5.734 -0.612 -7.742 1 98.88 85 VAL B O 1
ATOM 1925 N N . HIS B 1 86 ? 5.434 0.482 -9.625 1 98.81 86 HIS B N 1
ATOM 1926 C CA . HIS B 1 86 ? 3.986 0.556 -9.453 1 98.81 86 HIS B CA 1
ATOM 1927 C C . HIS B 1 86 ? 3.264 -0.191 -10.57 1 98.81 86 HIS B C 1
ATOM 1929 O O . HIS B 1 86 ? 3.703 -0.173 -11.727 1 98.81 86 HIS B O 1
ATOM 1935 N N . GLY B 1 87 ? 2.205 -0.81 -10.18 1 98 87 GLY B N 1
ATOM 1936 C CA . GLY B 1 87 ? 1.368 -1.513 -11.141 1 98 87 GLY B CA 1
ATOM 1937 C C . GLY B 1 87 ? -0.024 -1.808 -10.617 1 98 87 GLY B C 1
ATOM 1938 O O . GLY B 1 87 ? -0.387 -1.364 -9.523 1 98 87 GLY B O 1
ATOM 1939 N N . THR B 1 88 ? -0.792 -2.459 -11.445 1 96.94 88 THR B N 1
ATOM 1940 C CA . THR B 1 88 ? -2.113 -2.93 -11.047 1 96.94 88 THR B CA 1
ATOM 1941 C C . THR B 1 88 ? -2.217 -4.445 -11.195 1 96.94 88 THR B C 1
ATOM 1943 O O . THR B 1 88 ? -1.476 -5.047 -11.977 1 96.94 88 THR B O 1
ATOM 1946 N N . ALA B 1 89 ? -3.053 -4.988 -10.422 1 96.62 89 ALA B N 1
ATOM 1947 C CA . ALA B 1 89 ? -3.318 -6.426 -10.469 1 96.62 89 ALA B CA 1
ATOM 1948 C C . ALA B 1 89 ? -4.77 -6.727 -10.109 1 96.62 89 ALA B C 1
ATOM 1950 O O . ALA B 1 89 ? -5.359 -6.043 -9.266 1 96.62 89 ALA B O 1
ATOM 1951 N N . SER B 1 90 ? -5.289 -7.711 -10.734 1 95.88 90 SER B N 1
ATOM 1952 C CA . SER B 1 90 ? -6.625 -8.234 -10.469 1 95.88 90 SER B CA 1
ATOM 1953 C C . SER B 1 90 ? -6.652 -9.758 -10.555 1 95.88 90 SER B C 1
ATOM 1955 O O . SER B 1 90 ? -5.918 -10.352 -11.344 1 95.88 90 SER B O 1
ATOM 1957 N N . VAL B 1 91 ? -7.449 -10.281 -9.734 1 95.94 91 VAL B N 1
ATOM 1958 C CA . VAL B 1 91 ? -7.598 -11.727 -9.727 1 95.94 91 VAL B CA 1
ATOM 1959 C C . VAL B 1 91 ? -8.836 -12.125 -10.523 1 95.94 91 VAL B C 1
ATOM 1961 O O . VAL B 1 91 ? -9.914 -11.562 -10.328 1 95.94 91 VAL B O 1
ATOM 1964 N N . LEU B 1 92 ? -8.68 -13 -11.43 1 94.25 92 LEU B N 1
ATOM 1965 C CA . LEU B 1 92 ? -9.758 -13.562 -12.242 1 94.25 92 LEU B CA 1
ATOM 1966 C C . LEU B 1 92 ? -10.062 -14.992 -11.812 1 94.25 92 LEU B C 1
ATOM 1968 O O . LEU B 1 92 ? -9.219 -15.883 -11.961 1 94.25 92 LEU B O 1
ATOM 1972 N N . MET B 1 93 ? -11.266 -15.234 -11.391 1 93.38 93 MET B N 1
ATOM 1973 C CA . MET B 1 93 ? -11.672 -16.578 -10.977 1 93.38 93 MET B CA 1
ATOM 1974 C C . MET B 1 93 ? -11.992 -17.438 -12.188 1 93.38 93 MET B C 1
ATOM 1976 O O . MET B 1 93 ? -12.375 -16.922 -13.242 1 93.38 93 MET B O 1
ATOM 1980 N N . PRO B 1 94 ? -11.883 -18.719 -12.031 1 90.81 94 PRO B N 1
ATOM 1981 C CA . PRO B 1 94 ? -12.023 -19.609 -13.195 1 90.81 94 PRO B CA 1
ATOM 1982 C C . PRO B 1 94 ? -13.414 -19.547 -13.812 1 90.81 94 PRO B C 1
ATOM 1984 O O . PRO B 1 94 ? -13.578 -19.844 -15 1 90.81 94 PRO B O 1
ATOM 1987 N N . TRP B 1 95 ? -14.383 -19.141 -13.094 1 88.81 95 TRP B N 1
ATOM 1988 C CA . TRP B 1 95 ? -15.758 -19.125 -13.594 1 88.81 95 TRP B CA 1
ATOM 1989 C C . TRP B 1 95 ? -16.125 -17.734 -14.117 1 88.81 95 TRP B C 1
ATOM 1991 O O . TRP B 1 95 ? -17.281 -17.5 -14.477 1 88.81 95 TRP B O 1
ATOM 2001 N N . ARG B 1 96 ? -15.141 -16.875 -14.164 1 86.75 96 ARG B N 1
ATOM 2002 C CA . ARG B 1 96 ? -15.352 -15.523 -14.672 1 86.75 96 ARG B CA 1
ATOM 2003 C C . ARG B 1 96 ? -14.547 -15.289 -15.953 1 86.75 96 ARG B C 1
ATOM 2005 O O . ARG B 1 96 ? -13.438 -15.805 -16.094 1 86.75 96 ARG B O 1
ATOM 2012 N N . SER B 1 97 ? -15.133 -14.422 -16.812 1 83.75 97 SER B N 1
ATOM 2013 C CA . SER B 1 97 ? -14.438 -14.125 -18.062 1 83.75 97 SER B CA 1
ATOM 2014 C C . SER B 1 97 ? -13.977 -12.672 -18.094 1 83.75 97 SER B C 1
ATOM 2016 O O . SER B 1 97 ? -13.164 -12.297 -18.953 1 83.75 97 SER B O 1
ATOM 2018 N N . VAL B 1 98 ? -14.516 -11.945 -17.219 1 84.19 98 VAL B N 1
ATOM 2019 C CA . VAL B 1 98 ? -14.18 -10.523 -17.172 1 84.19 98 VAL B CA 1
ATOM 2020 C C . VAL B 1 98 ? -13.633 -10.164 -15.789 1 84.19 98 VAL B C 1
ATOM 2022 O O . VAL B 1 98 ? -14.102 -10.688 -14.773 1 84.19 98 VAL B O 1
ATOM 2025 N N . LEU B 1 99 ? -12.68 -9.328 -15.836 1 84.31 99 LEU B N 1
ATOM 2026 C CA . LEU B 1 99 ? -12.148 -8.844 -14.57 1 84.31 99 LEU B CA 1
ATOM 2027 C C . LEU B 1 99 ? -13.172 -7.98 -13.836 1 84.31 99 LEU B C 1
ATOM 2029 O O . LEU B 1 99 ? -13.758 -7.074 -14.43 1 84.31 99 LEU B O 1
ATOM 2033 N N . PRO B 1 100 ? -13.367 -8.336 -12.648 1 79.44 100 PRO B N 1
ATOM 2034 C CA . PRO B 1 100 ? -14.273 -7.469 -11.891 1 79.44 100 PRO B CA 1
ATOM 2035 C C . PRO B 1 100 ? -13.703 -6.066 -11.68 1 79.44 100 PRO B C 1
ATOM 2037 O O . PRO B 1 100 ? -12.539 -5.922 -11.297 1 79.44 100 PRO B O 1
ATOM 2040 N N . LYS B 1 101 ? -14.43 -5.055 -12.016 1 73.88 101 LYS B N 1
ATOM 2041 C CA . LYS B 1 101 ? -13.969 -3.67 -11.945 1 73.88 101 LYS B CA 1
ATOM 2042 C C . LYS B 1 101 ? -13.617 -3.281 -10.516 1 73.88 101 LYS B C 1
ATOM 2044 O O . LYS B 1 101 ? -12.641 -2.561 -10.281 1 73.88 101 LYS B O 1
ATOM 2049 N N . ARG B 1 102 ? -14.297 -3.82 -9.594 1 79.88 102 ARG B N 1
ATOM 2050 C CA . ARG B 1 102 ? -14.164 -3.324 -8.234 1 79.88 102 ARG B CA 1
ATOM 2051 C C . ARG B 1 102 ? -13.164 -4.152 -7.441 1 79.88 102 ARG B C 1
ATOM 2053 O O . ARG B 1 102 ? -13.055 -4.012 -6.223 1 79.88 102 ARG B O 1
ATOM 2060 N N . ARG B 1 103 ? -12.383 -4.91 -8.18 1 88 103 ARG B N 1
ATOM 2061 C CA . ARG B 1 103 ? -11.445 -5.762 -7.457 1 88 103 ARG B CA 1
ATOM 2062 C C . ARG B 1 103 ? -10.008 -5.504 -7.898 1 88 103 ARG B C 1
ATOM 2064 O O . ARG B 1 103 ? -9.102 -6.273 -7.57 1 88 103 ARG B O 1
ATOM 2071 N N . SER B 1 104 ? -9.852 -4.426 -8.594 1 94.56 104 SER B N 1
ATOM 2072 C CA . SER B 1 104 ? -8.492 -4.055 -8.984 1 94.56 104 SER B CA 1
ATOM 2073 C C . SER B 1 104 ? -7.684 -3.566 -7.793 1 94.56 104 SER B C 1
ATOM 2075 O O . SER B 1 104 ? -8.203 -2.854 -6.93 1 94.56 104 SER B O 1
ATOM 2077 N N . SER B 1 105 ? -6.453 -3.979 -7.75 1 97 105 SER B N 1
ATOM 2078 C CA . SER B 1 105 ? -5.527 -3.504 -6.727 1 97 105 SER B CA 1
ATOM 2079 C C . SER B 1 105 ? -4.379 -2.713 -7.348 1 97 105 SER B C 1
ATOM 2081 O O . SER B 1 105 ? -3.881 -3.068 -8.414 1 97 105 SER B O 1
ATOM 2083 N N . ARG B 1 106 ? -4.059 -1.609 -6.719 1 97.75 106 ARG B N 1
ATOM 2084 C CA . ARG B 1 106 ? -2.775 -0.966 -6.973 1 97.75 106 ARG B CA 1
ATOM 2085 C C . ARG B 1 106 ? -1.678 -1.575 -6.109 1 97.75 106 ARG B C 1
ATOM 2087 O O . ARG B 1 106 ? -1.889 -1.839 -4.922 1 97.75 106 ARG B O 1
ATOM 2094 N N . GLN B 1 107 ? -0.555 -1.805 -6.793 1 98.69 107 GLN B N 1
ATOM 2095 C CA . GLN B 1 107 ? 0.584 -2.377 -6.086 1 98.69 107 GLN B CA 1
ATOM 2096 C C . GLN B 1 107 ? 1.767 -1.412 -6.074 1 98.69 107 GLN B C 1
ATOM 2098 O O . GLN B 1 107 ? 2.049 -0.754 -7.078 1 98.69 107 GLN B O 1
ATOM 2103 N N . THR B 1 108 ? 2.369 -1.249 -4.934 1 98.94 108 THR B N 1
ATOM 2104 C CA . THR B 1 108 ? 3.729 -0.734 -4.816 1 98.94 108 THR B CA 1
ATOM 2105 C C . THR B 1 108 ? 4.707 -1.862 -4.508 1 98.94 108 THR B C 1
ATOM 2107 O O . THR B 1 108 ? 4.551 -2.576 -3.516 1 98.94 108 THR B O 1
ATOM 2110 N N . LEU B 1 109 ? 5.637 -2.053 -5.371 1 98.94 109 LEU B N 1
ATOM 2111 C CA . LEU B 1 109 ? 6.668 -3.072 -5.211 1 98.94 109 LEU B CA 1
ATOM 2112 C C . LEU B 1 109 ? 8.047 -2.434 -5.082 1 98.94 109 LEU B C 1
ATOM 2114 O O . LEU B 1 109 ? 8.359 -1.466 -5.781 1 98.94 109 LEU B O 1
ATOM 2118 N N . VAL B 1 110 ? 8.805 -2.928 -4.148 1 98.94 110 VAL B N 1
ATOM 2119 C CA . VAL B 1 110 ? 10.219 -2.592 -4.07 1 98.94 110 VAL B CA 1
ATOM 2120 C C . VAL B 1 110 ? 11.062 -3.783 -4.527 1 98.94 110 VAL B C 1
ATOM 2122 O O . VAL B 1 110 ? 10.891 -4.898 -4.027 1 98.94 110 VAL B O 1
ATOM 2125 N N . VAL B 1 111 ? 11.914 -3.541 -5.508 1 98.94 111 VAL B N 1
ATOM 2126 C CA . VAL B 1 111 ? 12.75 -4.613 -6.043 1 98.94 111 VAL B CA 1
ATOM 2127 C C . VAL B 1 111 ? 14.219 -4.324 -5.754 1 98.94 111 VAL B C 1
ATOM 2129 O O . VAL B 1 111 ? 14.641 -3.166 -5.762 1 98.94 111 VAL B O 1
ATOM 2132 N N . VAL B 1 112 ? 14.93 -5.379 -5.484 1 98.88 112 VAL B N 1
ATOM 2133 C CA . VAL B 1 112 ? 16.359 -5.289 -5.227 1 98.88 112 VAL B CA 1
ATOM 2134 C C . VAL B 1 112 ? 17.109 -6.242 -6.152 1 98.88 112 VAL B C 1
ATOM 2136 O O . VAL B 1 112 ? 16.609 -7.309 -6.504 1 98.88 112 VAL B O 1
ATOM 2139 N N . ARG B 1 113 ? 18.25 -5.852 -6.531 1 98.31 113 ARG B N 1
ATOM 2140 C CA . ARG B 1 113 ? 19.141 -6.73 -7.277 1 98.31 113 ARG B CA 1
ATOM 2141 C C . ARG B 1 113 ? 19.891 -7.676 -6.34 1 98.31 113 ARG B C 1
ATOM 2143 O O . ARG B 1 113 ? 20.547 -7.23 -5.398 1 98.31 113 ARG B O 1
ATOM 2150 N N . THR B 1 114 ? 19.719 -8.945 -6.516 1 97.81 114 THR B N 1
ATOM 2151 C CA . THR B 1 114 ? 20.453 -9.961 -5.777 1 97.81 114 THR B CA 1
ATOM 2152 C C . THR B 1 114 ? 21.484 -10.656 -6.68 1 97.81 114 THR B C 1
ATOM 2154 O O . THR B 1 114 ? 21.562 -10.359 -7.871 1 97.81 114 THR B O 1
ATOM 2157 N N . SER B 1 115 ? 22.25 -11.539 -6.16 1 96.56 115 SER B N 1
ATOM 2158 C CA . SER B 1 115 ? 23.203 -12.312 -6.953 1 96.56 115 SER B CA 1
ATOM 2159 C C . SER B 1 115 ? 22.5 -13.18 -7.98 1 96.56 115 SER B C 1
ATOM 2161 O O . SER B 1 115 ? 23.078 -13.531 -9.008 1 96.56 115 SER B O 1
ATOM 2163 N N . GLU B 1 116 ? 21.234 -13.492 -7.809 1 96.44 116 GLU B N 1
ATOM 2164 C CA . GLU B 1 116 ? 20.453 -14.359 -8.695 1 96.44 116 GLU B CA 1
ATOM 2165 C C . GLU B 1 116 ? 19.531 -13.547 -9.586 1 96.44 116 GLU B C 1
ATOM 2167 O O . GLU B 1 116 ? 18.703 -14.117 -10.312 1 96.44 116 GLU B O 1
ATOM 2172 N N . GLY B 1 117 ? 19.688 -12.211 -9.523 1 97.69 117 GLY B N 1
ATOM 2173 C CA . GLY B 1 117 ? 18.812 -11.336 -10.289 1 97.69 117 GLY B CA 1
ATOM 2174 C C . GLY B 1 117 ? 17.891 -10.5 -9.414 1 97.69 117 GLY B C 1
ATOM 2175 O O . GLY B 1 117 ? 18.062 -10.469 -8.195 1 97.69 117 GLY B O 1
ATOM 2176 N N . TRP B 1 118 ? 16.969 -9.812 -10.039 1 98.69 118 TRP B N 1
ATOM 2177 C CA . TRP B 1 118 ? 16.031 -8.938 -9.328 1 98.69 118 TRP B CA 1
ATOM 2178 C C . TRP B 1 118 ? 15 -9.758 -8.555 1 98.69 118 TRP B C 1
ATOM 2180 O O . TRP B 1 118 ? 14.523 -10.781 -9.047 1 98.69 118 TRP B O 1
ATOM 2190 N N . ARG B 1 119 ? 14.641 -9.312 -7.359 1 98.94 119 ARG B N 1
ATOM 2191 C CA . ARG B 1 119 ? 13.586 -9.883 -6.527 1 98.94 119 ARG B CA 1
ATOM 2192 C C . ARG B 1 119 ? 12.758 -8.789 -5.867 1 98.94 119 ARG B C 1
ATOM 2194 O O . ARG B 1 119 ? 13.25 -7.684 -5.645 1 98.94 119 ARG B O 1
ATOM 2201 N N . PHE B 1 120 ? 11.539 -9.125 -5.605 1 98.94 120 PHE B N 1
ATOM 2202 C CA . PHE B 1 120 ? 10.734 -8.242 -4.766 1 98.94 120 PHE B CA 1
ATOM 2203 C C . PHE B 1 120 ? 11.164 -8.344 -3.307 1 98.94 120 PHE B C 1
ATOM 2205 O O . PHE B 1 120 ? 11.359 -9.445 -2.787 1 98.94 120 PHE B O 1
ATOM 2212 N N . THR B 1 121 ? 11.336 -7.227 -2.656 1 98.94 121 THR B N 1
ATOM 2213 C CA . THR B 1 121 ? 11.672 -7.246 -1.237 1 98.94 121 THR B CA 1
ATOM 2214 C C . THR B 1 121 ? 10.547 -6.652 -0.403 1 98.94 121 THR B C 1
ATOM 2216 O O . THR B 1 121 ? 10.508 -6.82 0.818 1 98.94 121 THR B O 1
ATOM 2219 N N . ALA B 1 122 ? 9.617 -5.961 -1.009 1 98.94 122 ALA B N 1
ATOM 2220 C CA . ALA B 1 122 ? 8.391 -5.484 -0.371 1 98.94 122 ALA B CA 1
ATOM 2221 C C . ALA B 1 122 ? 7.262 -5.344 -1.388 1 98.94 122 ALA B C 1
ATOM 2223 O O . ALA B 1 122 ? 7.5 -4.992 -2.547 1 98.94 122 ALA B O 1
ATOM 2224 N N . LEU B 1 123 ? 6.113 -5.625 -1.063 1 98.94 123 LEU B N 1
ATOM 2225 C CA . LEU B 1 123 ? 4.902 -5.449 -1.858 1 98.94 123 LEU B CA 1
ATOM 2226 C C . LEU B 1 123 ? 3.752 -4.941 -0.994 1 98.94 123 LEU B C 1
ATOM 2228 O O . LEU B 1 123 ? 3.525 -5.453 0.105 1 98.94 123 LEU B O 1
ATOM 2232 N N . HIS B 1 124 ? 3.104 -3.932 -1.374 1 98.94 124 HIS B N 1
ATOM 2233 C CA . HIS B 1 124 ? 1.903 -3.404 -0.735 1 98.94 124 HIS B CA 1
ATOM 2234 C C . HIS B 1 124 ? 0.746 -3.318 -1.724 1 98.94 124 HIS B C 1
ATOM 2236 O O . HIS B 1 124 ? 0.839 -2.621 -2.736 1 98.94 124 HIS B O 1
ATOM 2242 N N . ASN B 1 125 ? -0.337 -4.027 -1.403 1 98.38 125 ASN B N 1
ATOM 2243 C CA . ASN B 1 125 ? -1.565 -3.975 -2.189 1 98.38 125 ASN B CA 1
ATOM 2244 C C . ASN B 1 125 ? -2.584 -3.021 -1.573 1 98.38 125 ASN B C 1
ATOM 2246 O O . ASN B 1 125 ? -2.721 -2.957 -0.351 1 98.38 125 ASN B O 1
ATOM 2250 N N . GLY B 1 126 ? -3.203 -2.311 -2.436 1 96.56 126 GLY B N 1
ATOM 2251 C CA . GLY B 1 126 ? -4.359 -1.521 -2.039 1 96.56 126 GLY B CA 1
ATOM 2252 C C . GLY B 1 126 ? -5.457 -1.501 -3.086 1 96.56 126 GLY B C 1
ATOM 2253 O O . GLY B 1 126 ? -5.18 -1.364 -4.281 1 96.56 126 GLY B O 1
ATOM 2254 N N . ARG B 1 127 ? -6.73 -1.62 -2.648 1 95.94 127 ARG B N 1
ATOM 2255 C CA . ARG B 1 127 ? -7.832 -1.614 -3.604 1 95.94 127 ARG B CA 1
ATOM 2256 C C . ARG B 1 127 ? -7.977 -0.248 -4.266 1 95.94 127 ARG B C 1
ATOM 2258 O O . ARG B 1 127 ? -7.828 0.785 -3.609 1 95.94 127 ARG B O 1
ATOM 2265 N N . VAL B 1 128 ? -8.25 -0.314 -5.535 1 95.94 128 VAL B N 1
ATOM 2266 C CA . VAL B 1 128 ? -8.531 0.918 -6.262 1 95.94 128 VAL B CA 1
ATOM 2267 C C . VAL B 1 128 ? -10.023 1.231 -6.191 1 95.94 128 VAL B C 1
ATOM 2269 O O . VAL B 1 128 ? -10.812 0.691 -6.965 1 95.94 128 VAL B O 1
ATOM 2272 N N . ARG B 1 129 ? -10.375 2.053 -5.312 1 94.19 129 ARG B N 1
ATOM 2273 C CA . ARG B 1 129 ? -11.734 2.545 -5.082 1 94.19 129 ARG B CA 1
ATOM 2274 C C . ARG B 1 129 ? -11.727 4.051 -4.832 1 94.19 129 ARG B C 1
ATOM 2276 O O . ARG B 1 129 ? -11.977 4.496 -3.709 1 94.19 129 ARG B O 1
ATOM 2283 N N . PRO B 1 130 ? -11.5 4.777 -5.887 1 92.88 130 PRO B N 1
ATOM 2284 C CA . PRO B 1 130 ? -11.312 6.219 -5.715 1 92.88 130 PRO B CA 1
ATOM 2285 C C . PRO B 1 130 ? -12.523 6.906 -5.094 1 92.88 130 PRO B C 1
ATOM 2287 O O . PRO B 1 130 ? -13.664 6.547 -5.398 1 92.88 130 PRO B O 1
ATOM 2290 N N . VAL B 1 131 ? -12.258 7.797 -4.207 1 89.12 131 VAL B N 1
ATOM 2291 C CA . VAL B 1 131 ? -13.289 8.602 -3.564 1 89.12 131 VAL B CA 1
ATOM 2292 C C . VAL B 1 131 ? -13.172 10.055 -4.012 1 89.12 131 VAL B C 1
ATOM 2294 O O . VAL B 1 131 ? -12.062 10.555 -4.23 1 89.12 131 VAL B O 1
ATOM 2297 N N . ALA B 1 132 ? -14.227 10.68 -4.176 1 87.56 132 ALA B N 1
ATOM 2298 C CA . ALA B 1 132 ? -14.219 12.094 -4.512 1 87.56 132 ALA B CA 1
ATOM 2299 C C . ALA B 1 132 ? -13.875 12.953 -3.297 1 87.56 132 ALA B C 1
ATOM 2301 O O . ALA B 1 132 ? -14.414 12.742 -2.209 1 87.56 132 ALA B O 1
ATOM 2302 N N . ILE B 1 133 ? -12.969 13.828 -3.467 1 87.12 133 ILE B N 1
ATOM 2303 C CA . ILE B 1 133 ? -12.609 14.781 -2.42 1 87.12 133 ILE B CA 1
ATOM 2304 C C . ILE B 1 133 ? -13.414 16.062 -2.592 1 87.12 133 ILE B C 1
ATOM 2306 O O . ILE B 1 133 ? -13.289 16.75 -3.604 1 87.12 133 ILE B O 1
ATOM 2310 N N . PRO B 1 134 ? -14.211 16.375 -1.591 1 90.12 134 PRO B N 1
ATOM 2311 C CA . PRO B 1 134 ? -14.953 17.625 -1.695 1 90.12 134 PRO B CA 1
ATOM 2312 C C . PRO B 1 134 ? -14.039 18.844 -1.787 1 90.12 134 PRO B C 1
ATOM 2314 O O . PRO B 1 134 ? -12.984 18.891 -1.146 1 90.12 134 PRO B O 1
ATOM 2317 N N . ALA B 1 135 ? -14.484 19.766 -2.539 1 92.38 135 ALA B N 1
ATOM 2318 C CA . ALA B 1 135 ? -13.742 21.016 -2.652 1 92.38 135 ALA B CA 1
ATOM 2319 C C . ALA B 1 135 ? -13.703 21.766 -1.317 1 92.38 135 ALA B C 1
ATOM 2321 O O . ALA B 1 135 ? -14.609 21.625 -0.499 1 92.38 135 ALA B O 1
ATOM 2322 N N . PRO B 1 136 ? -12.711 22.578 -1.147 1 92.94 136 PRO B N 1
ATOM 2323 C CA . PRO B 1 136 ? -12.586 23.297 0.123 1 92.94 136 PRO B CA 1
ATOM 2324 C C . PRO B 1 136 ? -13.773 24.203 0.4 1 92.94 136 PRO B C 1
ATOM 2326 O O . PRO B 1 136 ? -14.055 24.516 1.559 1 92.94 136 PRO B O 1
ATOM 2329 N N . ASP B 1 137 ? -14.406 24.641 -0.602 1 92.81 137 ASP B N 1
ATOM 2330 C CA . ASP B 1 137 ? -15.523 25.547 -0.414 1 92.81 137 ASP B CA 1
ATOM 2331 C C . ASP B 1 137 ? -16.859 24.797 -0.479 1 92.81 137 ASP B C 1
ATOM 2333 O O . ASP B 1 137 ? -17.922 25.422 -0.42 1 92.81 137 ASP B O 1
ATOM 2337 N N . SER B 1 138 ? -16.812 23.547 -0.547 1 92.88 138 SER B N 1
ATOM 2338 C CA . SER B 1 138 ? -18.016 22.719 -0.598 1 92.88 138 SER B CA 1
ATOM 2339 C C . SER B 1 138 ? -18.734 22.719 0.746 1 92.88 138 SER B C 1
ATOM 2341 O O . SER B 1 138 ? -18.172 23.109 1.765 1 92.88 138 SER B O 1
ATOM 2343 N N . VAL B 1 139 ? -19.969 22.234 0.77 1 91.94 139 VAL B N 1
ATOM 2344 C CA . VAL B 1 139 ? -20.797 22.188 1.969 1 91.94 139 VAL B CA 1
ATOM 2345 C C . VAL B 1 139 ? -20.156 21.25 2.996 1 91.94 139 VAL B C 1
ATOM 2347 O O . VAL B 1 139 ? -19.984 21.625 4.156 1 91.94 139 VAL B O 1
ATOM 2350 N N . PRO B 1 140 ? -19.672 20.078 2.607 1 91 140 PRO B N 1
ATOM 2351 C CA . PRO B 1 140 ? -19 19.234 3.586 1 91 140 PRO B CA 1
ATOM 2352 C C . PRO B 1 140 ? -17.781 19.891 4.219 1 91 140 PRO B C 1
ATOM 2354 O O . PRO B 1 140 ? -17.531 19.719 5.414 1 91 140 PRO B O 1
ATOM 2357 N N . SER B 1 141 ? -17.125 20.531 3.465 1 92.94 141 SER B N 1
ATOM 2358 C CA . SER B 1 141 ? -15.945 21.219 3.975 1 92.94 141 SER B CA 1
ATOM 2359 C C . SER B 1 141 ? -16.328 22.312 4.969 1 92.94 141 SER B C 1
ATOM 2361 O O . SER B 1 141 ? -15.664 22.469 6 1 92.94 141 SER B O 1
ATOM 2363 N N . ARG B 1 142 ? -17.328 23.031 4.676 1 93.19 142 ARG B N 1
ATOM 2364 C CA . ARG B 1 142 ? -17.812 24.062 5.59 1 93.19 142 ARG B CA 1
ATOM 2365 C C . ARG B 1 142 ? -18.312 23.453 6.891 1 93.19 142 ARG B C 1
ATOM 2367 O O . ARG B 1 142 ? -18.094 24 7.973 1 93.19 142 ARG B O 1
ATOM 2374 N N . MET B 1 143 ? -18.922 22.422 6.707 1 92.62 143 MET B N 1
ATOM 2375 C CA . MET B 1 143 ? -19.422 21.719 7.887 1 92.62 143 MET B CA 1
ATOM 2376 C C . MET B 1 143 ? -18.266 21.266 8.781 1 92.62 143 MET B C 1
ATOM 2378 O O . MET B 1 143 ? -18.344 21.391 10 1 92.62 143 MET B O 1
ATOM 2382 N N . ALA B 1 144 ? -17.297 20.734 8.18 1 91.31 144 ALA B N 1
ATOM 2383 C CA . ALA B 1 144 ? -16.125 20.312 8.938 1 91.31 144 ALA B CA 1
ATOM 2384 C C . ALA B 1 144 ? -15.508 21.469 9.703 1 91.31 144 ALA B C 1
ATOM 2386 O O . ALA B 1 144 ? -15.141 21.328 10.867 1 91.31 144 ALA B O 1
ATOM 2387 N N . ARG B 1 145 ? -15.398 22.562 9.117 1 91.88 145 ARG B N 1
ATOM 2388 C CA . ARG B 1 145 ? -14.852 23.75 9.75 1 91.88 145 ARG B CA 1
ATOM 2389 C C . ARG B 1 145 ? -15.688 24.172 10.953 1 91.88 145 ARG B C 1
ATOM 2391 O O . ARG B 1 145 ? -15.148 24.484 12.016 1 91.88 145 ARG B O 1
ATOM 2398 N N . SER B 1 146 ? -16.906 24.172 10.75 1 92 146 SER B N 1
ATOM 2399 C CA . SER B 1 146 ? -17.812 24.562 11.82 1 92 146 SER B CA 1
ATOM 2400 C C . SER B 1 146 ? -17.734 23.594 13 1 92 146 SER B C 1
ATOM 2402 O O . SER B 1 146 ? -17.656 24.016 14.156 1 92 146 SER B O 1
ATOM 2404 N N . MET B 1 147 ? -17.734 22.406 12.68 1 90.44 147 MET B N 1
ATOM 2405 C CA . MET B 1 147 ? -17.656 21.375 13.727 1 90.44 147 MET B CA 1
ATOM 2406 C C . MET B 1 147 ? -16.344 21.5 14.5 1 90.44 147 MET B C 1
ATOM 2408 O O . MET B 1 147 ? -16.328 21.359 15.727 1 90.44 147 MET B O 1
ATOM 2412 N N . GLY B 1 148 ? -15.328 21.719 13.805 1 89.25 148 GLY B N 1
ATOM 2413 C CA . GLY B 1 148 ? -14.047 21.922 14.453 1 89.25 148 GLY B CA 1
ATOM 2414 C C . GLY B 1 148 ? -14.023 23.125 15.375 1 89.25 148 GLY B C 1
ATOM 2415 O O . GLY B 1 148 ? -13.469 23.062 16.469 1 89.25 148 GLY B O 1
ATOM 2416 N N . SER B 1 149 ? -14.57 24.156 14.906 1 88.81 149 SER B N 1
ATOM 2417 C CA . SER B 1 149 ? -14.633 25.375 15.711 1 88.81 149 SER B CA 1
ATOM 2418 C C . SER B 1 149 ? -15.461 25.172 16.984 1 88.81 149 SER B C 1
ATOM 2420 O O . SER B 1 149 ? -15.078 25.625 18.062 1 88.81 149 SER B O 1
ATOM 2422 N N . VAL B 1 150 ? -16.484 24.453 16.812 1 88.75 150 VAL B N 1
ATOM 2423 C CA . VAL B 1 150 ? -17.359 24.172 17.938 1 88.75 150 VAL B CA 1
ATOM 2424 C C . VAL B 1 150 ? -16.609 23.297 18.953 1 88.75 150 VAL B C 1
ATOM 2426 O O . VAL B 1 150 ? -16.656 23.547 20.156 1 88.75 150 VAL B O 1
ATOM 2429 N N . ALA B 1 151 ? -16 22.344 18.484 1 88.62 151 ALA B N 1
ATOM 2430 C CA . ALA B 1 151 ? -15.25 21.438 19.344 1 88.62 151 ALA B CA 1
ATOM 2431 C C . ALA B 1 151 ? -14.188 22.188 20.141 1 88.62 151 ALA B C 1
ATOM 2433 O O . ALA B 1 151 ? -14.016 21.953 21.344 1 88.62 151 ALA B O 1
ATOM 2434 N N . ARG B 1 152 ? -13.578 23.094 19.547 1 83.88 152 ARG B N 1
ATOM 2435 C CA . ARG B 1 152 ? -12.547 23.906 20.203 1 83.88 152 ARG B CA 1
ATOM 2436 C C . ARG B 1 152 ? -13.156 24.797 21.281 1 83.88 152 ARG B C 1
ATOM 2438 O O . ARG B 1 152 ? -12.602 24.938 22.359 1 83.88 152 ARG B O 1
ATOM 2445 N N . ALA B 1 153 ? -14.234 25.25 20.953 1 86.94 153 ALA B N 1
ATOM 2446 C CA . ALA B 1 153 ? -14.906 26.172 21.875 1 86.94 153 ALA B CA 1
ATOM 2447 C C . ALA B 1 153 ? -15.375 25.453 23.125 1 86.94 153 ALA B C 1
ATOM 2449 O O . ALA B 1 153 ? -15.32 26.016 24.234 1 86.94 153 ALA B O 1
ATOM 2450 N N . VAL B 1 154 ? -15.727 24.281 22.984 1 87.06 154 VAL B N 1
ATOM 2451 C CA . VAL B 1 154 ? -16.328 23.594 24.125 1 87.06 154 VAL B CA 1
ATOM 2452 C C . VAL B 1 154 ? -15.297 22.641 24.75 1 87.06 154 VAL B C 1
ATOM 2454 O O . VAL B 1 154 ? -15.586 21.969 25.734 1 87.06 154 VAL B O 1
ATOM 2457 N N . GLY B 1 155 ? -14.078 22.609 24.172 1 79 155 GLY B N 1
ATOM 2458 C CA . GLY B 1 155 ? -12.969 21.844 24.734 1 79 155 GLY B CA 1
ATOM 2459 C C . GLY B 1 155 ? -13.117 20.344 24.547 1 79 155 GLY B C 1
ATOM 2460 O O . GLY B 1 155 ? -12.68 19.562 25.391 1 79 155 GLY B O 1
ATOM 2461 N N . ILE B 1 156 ? -13.898 19.953 23.578 1 76.56 156 ILE B N 1
ATOM 2462 C CA . ILE B 1 156 ? -14.047 18.531 23.297 1 76.56 156 ILE B CA 1
ATOM 2463 C C . ILE B 1 156 ? -13.148 18.14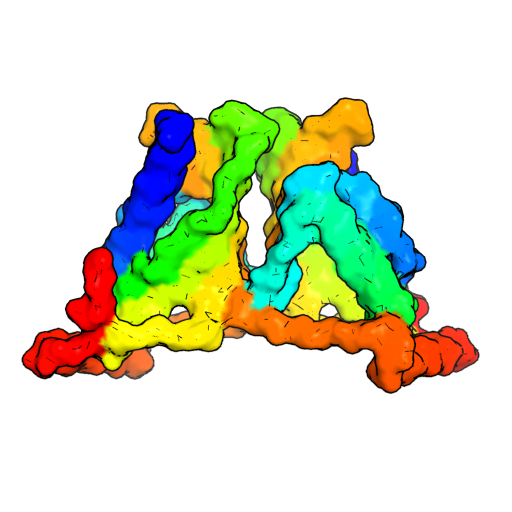1 22.125 1 76.56 156 ILE B C 1
ATOM 2465 O O . ILE B 1 156 ? -12.664 19.016 21.391 1 76.56 156 ILE B O 1
ATOM 2469 N N . GLY B 1 157 ? -12.727 16.828 21.984 1 68.62 157 GLY B N 1
ATOM 2470 C CA . GLY B 1 157 ? -12.039 16.312 20.812 1 68.62 157 GLY B CA 1
ATOM 2471 C C . GLY B 1 157 ? -10.578 15.984 21.062 1 68.62 157 GLY B C 1
ATOM 2472 O O . GLY B 1 157 ? -10.25 15.391 22.094 1 68.62 157 GLY B O 1
ATOM 2473 N N . ARG B 1 158 ? -9.68 16.344 20 1 66 158 ARG B N 1
ATOM 2474 C CA . ARG B 1 158 ? -8.289 15.914 19.906 1 66 158 ARG B CA 1
ATOM 2475 C C . ARG B 1 158 ? -7.523 16.266 21.172 1 66 158 ARG B C 1
ATOM 2477 O O . ARG B 1 158 ? -6.418 15.766 21.391 1 66 158 ARG B O 1
ATOM 2484 N N . GLY B 1 159 ? -7.926 17.234 21.844 1 54.28 159 GLY B N 1
ATOM 2485 C CA . GLY B 1 159 ? -7.246 17.625 23.078 1 54.28 159 GLY B CA 1
ATOM 2486 C C . GLY B 1 159 ? -7.043 16.469 24.047 1 54.28 159 GLY B C 1
ATOM 2487 O O . GLY B 1 159 ? -6.312 16.609 25.031 1 54.28 159 GLY B O 1
ATOM 2488 N N . ALA B 1 160 ? -7.879 15.547 23.859 1 47.38 160 ALA B N 1
ATOM 2489 C CA . ALA B 1 160 ? -7.824 14.5 24.859 1 47.38 160 ALA B CA 1
ATOM 2490 C C . ALA B 1 160 ? -6.781 13.445 24.5 1 47.38 160 ALA B C 1
ATOM 2492 O O . ALA B 1 160 ? -6.684 12.406 25.172 1 47.38 160 ALA B O 1
ATOM 2493 N N . VAL B 1 161 ? -6.18 13.477 23.375 1 45.12 161 VAL B N 1
ATOM 2494 C CA . VAL B 1 161 ? -5.191 12.461 23.047 1 45.12 161 VAL B CA 1
ATOM 2495 C C . VAL B 1 161 ? -3.908 12.711 23.828 1 45.12 161 VAL B C 1
ATOM 2497 O O . VAL B 1 161 ? -3.281 13.766 23.688 1 45.12 161 VAL B O 1
ATOM 2500 N N . PRO B 1 162 ? -3.691 12.016 24.953 1 38.72 162 PRO B N 1
ATOM 2501 C CA . PRO B 1 162 ? -2.463 12.336 25.688 1 38.72 162 PRO B CA 1
ATOM 2502 C C . PRO B 1 162 ? -1.225 12.32 24.797 1 38.72 162 PRO B C 1
ATOM 2504 O O . PRO B 1 162 ? -1.186 11.602 23.797 1 38.72 162 PRO B O 1
ATOM 2507 N N . GLY B 1 163 ? -0.339 13.438 24.75 1 31.75 163 GLY B N 1
ATOM 2508 C CA . GLY B 1 163 ? 1.02 13.453 24.234 1 31.75 163 GLY B CA 1
ATOM 2509 C C . GLY B 1 163 ? 1.731 12.125 24.391 1 31.75 163 GLY B C 1
ATOM 2510 O O . GLY B 1 163 ? 1.386 11.32 25.25 1 31.75 163 GLY B O 1
#

Foldseek 3Di:
DPPQVVLVQVLVVQLQVCVQVLPLVSNLVLADQQAWEADQVGDIDGGSVVSSVVSNVCCVPDQPNKGKDKDWDDWADPDPFKIKTKMKIFIGHPVDDDTDPFGIWIKIWMWGQDPVGIHTRYIHIHTPDDDDDDDCPDPVNVVVVVVVVVCVVVVHDPVVPDD/DPPQVVLVQVLVVQLQVCVQVLPLVSNLVLADQQAWEADQVGDIDGGSVVSSVVSNVCCVPDQPNKGKDKDWDDWADPDPFKIKTKMKIFIGHPVDDDTDPFGIWIKIWMWGQDPVGIHTRYIHIHTPDDDDDDDCPDPVNVVVVVVVVVCVVVVHDPVVPDD

Radius of gyration: 21.24 Å; Cα contacts (8 Å, |Δi|>4): 712; chains: 2; bounding box: 44×55×50 Å